Protein AF-A0A9D1LHN9-F1 (afdb_monomer_lite)

Secondary structure (DSSP, 8-state):
------------HHHHHHHHHHHHT-B--HHHHHHHHHHHHHHHHHTSS-GGGHHHHHHHHHHH--EEE------SSS-SEEEETTEEEE-TTHHHH-HHHHHHHHHHHHHHHHHT--STTHHHHHHHHHHHHHHHHHHHHH--S-PPP--EEEEETTEEEEE-S--SSSHHHHHHHHHHHHHTT--HHHHHHHHHHH-HHHHHHHH--SHHHHHHHHHHHHHHHHHHHHHHS----TTHHHHHHHHHHHHHHH--S-SHHHHHHHHT-S-HHHHHHHHHHHHT-

Organism: NCBI:txid2840670

Radius of gyration: 20.17 Å; chains: 1; bounding box: 51×53×55 Å

Foldseek 3Di:
DDDPPPPPPPQPLLVLLVVLLVVQQADEDPVLSVLLSLLLVLCCLLVLDDSVCSNVLSNLLSNFAREEAQPFDDPLFVAQWDDDGNYIYGNNVCVPVPVLVSSLSSQLVSLCSLLVADVPLVLVSVLLSSVSSVLSSCCSPVVDNDQAWDWDWDDQDPDIWTQTRNGPPPSLSNLLVLLLCLLVVNDSSVLSSCSSPVHDPVSVVVQVPDPLSVVLSVLSSVLSVQVRCCPPVVDHDPCSVVSLLVSLVSSLVSDPDPDPSNVVSLVRGTDPVSSVVSVVVNVVD

pLDDT: mean 91.58, std 10.88, range [32.44, 98.38]

Structure (mmCIF, N/CA/C/O backbone):
data_AF-A0A9D1LHN9-F1
#
_entry.id   AF-A0A9D1LHN9-F1
#
loop_
_atom_site.group_PDB
_atom_site.id
_atom_site.type_symbol
_atom_site.label_atom_id
_atom_site.label_alt_id
_atom_site.label_comp_id
_atom_site.label_asym_id
_atom_site.label_entity_id
_atom_site.label_seq_id
_atom_site.pdbx_PDB_ins_code
_atom_site.Cartn_x
_atom_site.Cartn_y
_atom_site.Cartn_z
_atom_site.occupancy
_atom_site.B_iso_or_equiv
_atom_site.auth_seq_id
_atom_site.auth_comp_id
_atom_site.auth_asym_id
_atom_site.auth_atom_id
_atom_site.pdbx_PDB_model_num
ATOM 1 N N . MET A 1 1 ? -9.382 -37.233 -24.496 1.00 38.75 1 MET A N 1
ATOM 2 C CA . MET A 1 1 ? -8.970 -35.818 -24.530 1.00 38.75 1 MET A CA 1
ATOM 3 C C . MET A 1 1 ? -7.827 -35.703 -23.556 1.00 38.75 1 MET A C 1
ATOM 5 O O . MET A 1 1 ? -8.068 -35.795 -22.363 1.00 38.75 1 MET A O 1
ATOM 9 N N . GLU A 1 2 ? -6.605 -35.668 -24.073 1.00 32.44 2 GLU A N 1
ATOM 10 C CA . GLU A 1 2 ? -5.407 -35.473 -23.261 1.00 32.44 2 GLU A CA 1
ATOM 11 C C . GLU A 1 2 ? -5.453 -34.063 -22.670 1.00 32.44 2 GLU A C 1
ATOM 13 O O . GLU A 1 2 ? -5.593 -33.078 -23.400 1.00 32.44 2 GLU A O 1
ATOM 18 N N . GLU A 1 3 ? -5.405 -33.985 -21.342 1.00 38.94 3 GLU A N 1
ATOM 19 C CA . GLU A 1 3 ? -5.142 -32.752 -20.615 1.00 38.94 3 GLU A CA 1
ATOM 20 C C . GLU A 1 3 ? -3.775 -32.239 -21.075 1.00 38.94 3 GLU A C 1
ATOM 22 O O . GLU A 1 3 ? -2.747 -32.873 -20.845 1.00 38.94 3 GLU A O 1
ATOM 27 N N . GLN A 1 4 ? -3.761 -31.109 -21.785 1.00 40.38 4 GLN A N 1
ATOM 28 C CA . GLN A 1 4 ? -2.525 -30.381 -22.030 1.00 40.38 4 GLN A CA 1
ATOM 29 C C . GLN A 1 4 ? -1.973 -29.945 -20.673 1.00 40.38 4 GLN A C 1
ATOM 31 O O . GLN A 1 4 ? -2.461 -28.980 -20.086 1.00 40.38 4 GLN A O 1
ATOM 36 N N . GLU A 1 5 ? -0.948 -30.651 -20.193 1.00 39.03 5 GLU A N 1
ATOM 37 C CA . GLU A 1 5 ? -0.025 -30.146 -19.182 1.00 39.03 5 GLU A CA 1
ATOM 38 C C . GLU A 1 5 ? 0.343 -28.708 -19.564 1.00 39.03 5 GLU A C 1
ATOM 40 O O . GLU A 1 5 ? 0.915 -28.456 -20.634 1.00 39.03 5 GLU A O 1
ATOM 45 N N . SER A 1 6 ? -0.039 -27.741 -18.725 1.00 46.84 6 SER A N 1
ATOM 46 C CA . SER A 1 6 ? 0.328 -26.346 -18.924 1.00 46.84 6 SER A CA 1
ATOM 47 C C . SER A 1 6 ? 1.847 -26.253 -18.823 1.00 46.84 6 SER A C 1
ATOM 49 O O . SER A 1 6 ? 2.403 -26.215 -17.727 1.00 46.84 6 SER A O 1
ATOM 51 N N . ARG A 1 7 ? 2.533 -26.277 -19.968 1.00 43.78 7 ARG A N 1
ATOM 52 C CA . ARG A 1 7 ? 3.979 -26.057 -20.042 1.00 43.78 7 ARG A CA 1
ATOM 53 C C . ARG A 1 7 ? 4.304 -24.780 -19.275 1.00 43.78 7 ARG A C 1
ATOM 55 O O . ARG A 1 7 ? 3.646 -23.769 -19.513 1.00 43.78 7 ARG A O 1
ATOM 62 N N . ASP A 1 8 ? 5.319 -24.817 -18.415 1.00 49.09 8 ASP A N 1
ATOM 63 C CA . ASP A 1 8 ? 5.888 -23.623 -17.787 1.00 49.09 8 ASP A CA 1
ATOM 64 C C . ASP A 1 8 ? 6.275 -22.618 -18.881 1.00 49.09 8 ASP A C 1
ATOM 66 O O . ASP A 1 8 ? 7.315 -22.732 -19.541 1.00 49.09 8 ASP A O 1
ATOM 70 N N . ILE A 1 9 ? 5.401 -21.641 -19.131 1.00 58.88 9 ILE A N 1
ATOM 71 C CA . ILE A 1 9 ? 5.649 -20.596 -20.115 1.00 58.88 9 ILE A CA 1
ATOM 72 C C . ILE A 1 9 ? 6.740 -19.705 -19.528 1.00 58.88 9 ILE A C 1
ATOM 74 O O . ILE A 1 9 ? 6.499 -18.917 -18.615 1.00 58.88 9 ILE A O 1
ATOM 78 N N . LYS A 1 10 ? 7.958 -19.803 -20.068 1.00 75.75 10 LYS A N 1
ATOM 79 C CA . LYS A 1 10 ? 9.020 -18.835 -19.781 1.00 75.75 10 LYS A CA 1
ATOM 80 C C . LYS A 1 10 ? 8.650 -17.498 -20.417 1.00 75.75 10 LYS A C 1
ATOM 82 O O . LYS A 1 10 ? 8.895 -17.273 -21.600 1.00 75.75 10 LYS A O 1
ATOM 87 N N . ILE A 1 11 ? 8.043 -16.614 -19.632 1.00 81.06 11 ILE A N 1
ATOM 88 C CA . ILE A 1 11 ? 7.702 -15.257 -20.065 1.00 81.06 11 ILE A CA 1
ATOM 89 C C . ILE A 1 11 ? 9.008 -14.450 -20.192 1.00 81.06 11 ILE A C 1
ATOM 91 O O . ILE A 1 11 ? 9.764 -14.367 -19.219 1.00 81.06 11 ILE A O 1
ATOM 95 N N . PRO A 1 12 ? 9.308 -13.833 -21.350 1.00 89.69 12 PRO A N 1
ATOM 96 C CA . PRO A 1 12 ? 10.553 -13.097 -21.566 1.00 89.69 12 PRO A CA 1
ATOM 97 C C . PRO A 1 12 ? 10.478 -11.681 -20.964 1.00 89.69 12 PRO A C 1
ATOM 99 O O . PRO A 1 12 ? 10.574 -10.682 -21.671 1.00 89.69 12 PRO A O 1
ATOM 102 N N . ILE A 1 13 ? 10.306 -11.584 -19.640 1.00 92.25 13 ILE A N 1
ATOM 103 C CA . ILE A 1 13 ? 10.058 -10.314 -18.926 1.00 92.25 13 ILE A CA 1
ATOM 104 C C . ILE A 1 13 ? 11.169 -9.294 -19.196 1.00 92.25 13 ILE A C 1
ATOM 106 O O . ILE A 1 13 ? 10.872 -8.132 -19.448 1.00 92.25 13 ILE A O 1
ATOM 110 N N . LYS A 1 14 ? 12.436 -9.733 -19.235 1.00 94.38 14 LYS A N 1
ATOM 111 C CA . LYS A 1 14 ? 13.582 -8.878 -19.591 1.00 94.38 14 LYS A CA 1
ATOM 112 C C . LYS A 1 14 ? 13.362 -8.165 -20.934 1.00 94.38 14 LYS A C 1
ATOM 114 O O . LYS A 1 14 ? 13.422 -6.943 -20.983 1.00 94.38 14 LYS A O 1
ATOM 119 N N . ALA A 1 15 ? 13.030 -8.920 -21.981 1.00 95.25 15 ALA A N 1
ATOM 120 C CA . ALA A 1 15 ? 12.811 -8.370 -23.317 1.00 95.25 15 ALA A CA 1
ATOM 121 C C . ALA A 1 15 ? 11.586 -7.441 -23.369 1.00 95.25 15 ALA A C 1
ATOM 123 O O . ALA A 1 15 ? 11.595 -6.449 -24.089 1.00 95.25 15 ALA A O 1
ATOM 124 N N . ILE A 1 16 ? 10.541 -7.733 -22.586 1.00 96.38 16 ILE A N 1
ATOM 125 C CA . ILE A 1 16 ? 9.354 -6.871 -22.492 1.00 96.38 16 ILE A CA 1
ATOM 126 C C . ILE A 1 16 ? 9.712 -5.520 -21.860 1.00 96.38 16 ILE A C 1
ATOM 128 O O . ILE A 1 16 ? 9.299 -4.484 -22.380 1.00 96.38 16 ILE A O 1
ATOM 132 N N . VAL A 1 17 ? 10.500 -5.519 -20.779 1.00 95.88 17 VAL A N 1
ATOM 133 C CA . VAL A 1 17 ? 10.968 -4.283 -20.131 1.00 95.88 17 VAL A CA 1
ATOM 134 C C . VAL A 1 17 ? 11.886 -3.490 -21.066 1.00 95.88 17 VAL A C 1
ATOM 136 O O . VAL A 1 17 ? 11.650 -2.302 -21.269 1.00 95.88 17 VAL A O 1
ATOM 139 N N . GLU A 1 18 ? 12.857 -4.139 -21.715 1.00 96.25 18 GLU A N 1
ATOM 140 C CA . GLU A 1 18 ? 13.757 -3.499 -22.693 1.00 96.25 18 GLU A CA 1
ATOM 141 C C . GLU A 1 18 ? 12.995 -2.877 -23.869 1.00 96.25 18 GLU A C 1
ATOM 143 O O . GLU A 1 18 ? 13.264 -1.739 -24.267 1.00 96.25 18 GLU A O 1
ATOM 148 N N . HIS A 1 19 ? 12.016 -3.604 -24.414 1.00 96.62 19 HIS A N 1
ATOM 149 C CA . HIS A 1 19 ? 11.188 -3.116 -25.508 1.00 96.62 19 HIS A CA 1
ATOM 150 C C . HIS A 1 19 ? 10.342 -1.915 -25.078 1.00 96.62 19 HIS A C 1
ATOM 152 O O . HIS A 1 19 ? 10.328 -0.902 -25.774 1.00 96.62 19 HIS A O 1
ATOM 158 N N . ALA A 1 20 ? 9.676 -1.988 -23.922 1.00 96.75 20 ALA A N 1
ATOM 159 C CA . ALA A 1 20 ? 8.874 -0.883 -23.410 1.00 96.75 20 ALA A CA 1
ATOM 160 C C . ALA A 1 20 ? 9.728 0.362 -23.140 1.00 96.75 20 ALA A C 1
ATOM 162 O O . ALA A 1 20 ? 9.323 1.463 -23.507 1.00 96.75 20 ALA A O 1
ATOM 163 N N . MET A 1 21 ? 10.922 0.206 -22.563 1.00 96.69 21 MET A N 1
ATOM 164 C CA . MET A 1 21 ? 11.843 1.322 -22.350 1.00 96.69 21 MET A CA 1
ATOM 165 C C . MET A 1 21 ? 12.261 1.967 -23.667 1.00 96.69 21 MET A C 1
ATOM 167 O O . MET A 1 21 ? 12.146 3.182 -23.819 1.00 96.69 21 MET A O 1
ATOM 171 N N . THR A 1 22 ? 12.675 1.155 -24.640 1.00 95.94 22 THR A N 1
ATOM 172 C CA . THR A 1 22 ? 13.128 1.637 -25.949 1.00 95.94 22 THR A CA 1
ATOM 173 C C . THR A 1 22 ? 12.006 2.367 -26.689 1.00 95.94 22 THR A C 1
ATOM 175 O O . THR A 1 22 ? 12.196 3.502 -27.123 1.00 95.94 22 THR A O 1
ATOM 178 N N . SER A 1 23 ? 10.816 1.764 -26.774 1.00 96.94 23 SER A N 1
ATOM 179 C CA . SER A 1 23 ? 9.652 2.341 -27.461 1.00 96.94 23 SER A CA 1
ATOM 180 C C . SER A 1 23 ? 9.152 3.631 -26.809 1.00 96.94 23 SER A C 1
ATOM 182 O O . SER A 1 23 ? 8.622 4.499 -27.496 1.00 96.94 23 SER A O 1
ATOM 184 N N . ASN A 1 24 ? 9.340 3.783 -25.496 1.00 96.38 24 ASN A N 1
ATOM 185 C CA . ASN A 1 24 ? 8.916 4.971 -24.759 1.00 96.38 24 ASN A CA 1
ATOM 186 C C . ASN A 1 24 ? 10.048 5.984 -24.515 1.00 96.38 24 ASN A C 1
ATOM 188 O O . ASN A 1 24 ? 9.804 7.007 -23.874 1.00 96.38 24 ASN A O 1
ATOM 192 N N . GLY A 1 25 ? 11.271 5.735 -24.994 1.00 95.38 25 GLY A N 1
ATOM 193 C CA . GLY A 1 25 ? 12.422 6.617 -24.772 1.00 95.38 25 GLY A CA 1
ATOM 194 C C . GLY A 1 25 ? 12.895 6.694 -23.314 1.00 95.38 25 GLY A C 1
ATOM 195 O O . GLY A 1 25 ? 13.486 7.700 -22.922 1.00 95.38 25 GLY A O 1
ATOM 196 N N . ALA A 1 26 ? 12.621 5.669 -22.505 1.00 96.44 26 ALA A N 1
ATOM 197 C CA . ALA A 1 26 ? 13.089 5.576 -21.127 1.00 96.44 26 ALA A CA 1
ATOM 198 C C . ALA A 1 26 ? 14.505 4.982 -21.055 1.00 96.44 26 ALA A C 1
ATOM 200 O O . ALA A 1 26 ? 14.856 4.082 -21.820 1.00 96.44 26 ALA A O 1
ATOM 201 N N . LYS A 1 27 ? 15.323 5.487 -20.128 1.00 94.44 27 LYS A N 1
ATOM 202 C CA . LYS A 1 27 ? 16.711 5.059 -19.914 1.00 94.44 27 LYS A CA 1
ATOM 203 C C . LYS A 1 27 ? 16.933 4.825 -18.426 1.00 94.44 27 LYS A C 1
ATOM 205 O O . LYS A 1 27 ? 16.988 5.779 -17.652 1.00 94.44 27 LYS A O 1
ATOM 210 N N . TYR A 1 28 ? 17.023 3.558 -18.046 1.00 95.56 28 TYR A N 1
ATOM 211 C CA . TYR A 1 28 ? 17.264 3.129 -16.672 1.00 95.56 28 TYR A CA 1
ATOM 212 C C . TYR A 1 28 ? 18.602 2.402 -16.612 1.00 95.56 28 TYR A C 1
ATOM 214 O O . TYR A 1 28 ? 18.939 1.667 -17.542 1.00 95.56 28 TYR A O 1
ATOM 222 N N . GLU A 1 29 ? 19.330 2.605 -15.521 1.00 95.19 29 GLU A N 1
ATOM 223 C CA . GLU A 1 29 ? 20.544 1.850 -15.223 1.00 95.19 29 GLU A CA 1
ATOM 224 C C . GLU A 1 29 ? 20.212 0.382 -14.907 1.00 95.19 29 GLU A C 1
ATOM 226 O O . GLU A 1 29 ? 19.062 0.032 -14.619 1.00 95.19 29 GLU A O 1
ATOM 231 N N . GLU A 1 30 ? 21.220 -0.491 -14.979 1.00 94.62 30 GLU A N 1
ATOM 232 C CA . GLU A 1 30 ? 21.044 -1.946 -14.876 1.00 94.62 30 GLU A CA 1
ATOM 233 C C . GLU A 1 30 ? 20.373 -2.386 -13.562 1.00 94.62 30 GLU A C 1
ATOM 235 O O . GLU A 1 30 ? 19.511 -3.270 -13.572 1.00 94.62 30 GLU A O 1
ATOM 240 N N . ASP A 1 31 ? 20.712 -1.751 -12.441 1.00 94.25 31 ASP A N 1
ATOM 241 C CA . ASP A 1 31 ? 20.111 -2.049 -11.139 1.00 94.25 31 ASP A CA 1
ATOM 242 C C . ASP A 1 31 ? 18.605 -1.766 -11.133 1.00 94.25 31 ASP A C 1
ATOM 244 O O . ASP A 1 31 ? 17.797 -2.644 -10.828 1.00 94.25 31 ASP A O 1
ATOM 248 N N . GLU A 1 32 ? 18.210 -0.546 -11.507 1.00 95.56 32 GLU A N 1
ATOM 249 C CA . GLU A 1 32 ? 16.808 -0.121 -11.548 1.00 95.56 32 GLU A CA 1
ATOM 250 C C . GLU A 1 32 ? 16.008 -0.923 -12.580 1.00 95.56 32 GLU A C 1
ATOM 252 O O . GLU A 1 32 ? 14.852 -1.280 -12.340 1.00 95.56 32 GLU A O 1
ATOM 257 N N . PHE A 1 33 ? 16.633 -1.261 -13.710 1.00 97.25 33 PHE A N 1
ATOM 258 C CA . PHE A 1 33 ? 16.070 -2.175 -14.696 1.00 97.25 33 PHE A CA 1
ATOM 259 C C . PHE A 1 33 ? 15.760 -3.546 -14.077 1.00 97.25 33 PHE A C 1
ATOM 261 O O . PHE A 1 33 ? 14.665 -4.091 -14.251 1.00 97.25 33 PHE A O 1
ATOM 268 N N . ASN A 1 34 ? 16.713 -4.112 -13.334 1.00 96.88 34 ASN A N 1
ATOM 269 C CA . ASN A 1 34 ? 16.550 -5.414 -12.698 1.00 96.88 34 ASN A CA 1
ATOM 270 C C . ASN A 1 34 ? 15.504 -5.380 -11.577 1.00 96.88 34 ASN A C 1
ATOM 272 O O . ASN A 1 34 ? 14.732 -6.335 -11.455 1.00 96.88 34 ASN A O 1
ATOM 276 N N . LEU A 1 35 ? 15.405 -4.286 -10.816 1.00 97.50 35 LEU A N 1
ATOM 277 C CA . LEU A 1 35 ? 14.324 -4.086 -9.847 1.00 97.50 35 LEU A CA 1
ATOM 278 C C . LEU A 1 35 ? 12.960 -4.019 -10.531 1.00 97.50 35 LEU A C 1
ATOM 280 O O . LEU A 1 35 ? 12.026 -4.695 -10.107 1.00 97.50 35 LEU A O 1
ATOM 284 N N . LEU A 1 36 ? 12.838 -3.287 -11.637 1.00 97.75 36 LEU A N 1
ATOM 285 C CA . LEU A 1 36 ? 11.590 -3.240 -12.396 1.00 97.75 36 LEU A CA 1
ATOM 286 C C . LEU A 1 36 ? 11.200 -4.630 -12.930 1.00 97.75 36 LEU A C 1
ATOM 288 O O . LEU A 1 36 ? 10.031 -5.014 -12.906 1.00 97.75 36 LEU A O 1
ATOM 292 N N . ARG A 1 37 ? 12.179 -5.437 -13.352 1.00 97.06 37 ARG A N 1
ATOM 293 C CA . ARG A 1 37 ? 11.947 -6.832 -13.747 1.00 97.06 37 ARG A CA 1
ATOM 294 C C . ARG A 1 37 ? 11.442 -7.686 -12.576 1.00 97.06 37 ARG A C 1
ATOM 296 O O . ARG A 1 37 ? 10.470 -8.421 -12.753 1.00 97.06 37 ARG A O 1
ATOM 303 N N . LYS A 1 38 ? 12.083 -7.601 -11.405 1.00 97.75 38 LYS A N 1
ATOM 304 C CA . LYS A 1 38 ? 11.668 -8.305 -10.176 1.00 97.75 38 LYS A CA 1
ATOM 305 C C . LYS A 1 38 ? 10.252 -7.913 -9.750 1.00 97.75 38 LYS A C 1
ATOM 307 O O . LYS A 1 38 ? 9.428 -8.791 -9.501 1.00 97.75 38 LYS A O 1
ATOM 312 N N . TYR A 1 39 ? 9.936 -6.618 -9.788 1.00 98.38 39 TYR A N 1
ATOM 313 C CA . TYR A 1 39 ? 8.607 -6.077 -9.500 1.00 98.38 39 TYR A CA 1
ATOM 314 C C . TYR A 1 39 ? 7.510 -6.798 -10.293 1.00 98.38 39 TYR A C 1
ATOM 316 O O . TYR A 1 39 ? 6.544 -7.306 -9.719 1.00 98.38 39 TYR A O 1
ATOM 324 N N . PHE A 1 40 ? 7.670 -6.906 -11.615 1.00 97.50 40 PHE A N 1
ATOM 325 C CA . PHE A 1 40 ? 6.662 -7.542 -12.462 1.00 97.50 40 PHE A CA 1
ATOM 326 C C . PHE A 1 40 ? 6.615 -9.071 -12.320 1.00 97.50 40 PHE A C 1
ATOM 328 O O . PHE A 1 40 ? 5.531 -9.648 -12.416 1.00 97.50 40 PHE A O 1
ATOM 335 N N . ILE A 1 41 ? 7.745 -9.732 -12.033 1.00 96.00 41 ILE A N 1
ATOM 336 C CA . ILE A 1 41 ? 7.762 -11.162 -11.665 1.00 96.00 41 ILE A CA 1
ATOM 337 C C . ILE A 1 41 ? 6.912 -11.388 -10.411 1.00 96.00 41 ILE A C 1
ATOM 339 O O . ILE A 1 41 ? 6.022 -12.239 -10.396 1.00 96.00 41 ILE A O 1
ATOM 343 N N . ALA A 1 42 ? 7.155 -10.600 -9.367 1.00 97.06 42 ALA A N 1
ATOM 344 C CA . ALA A 1 42 ? 6.423 -10.702 -8.115 1.00 97.06 42 ALA A CA 1
ATOM 345 C C . ALA A 1 42 ? 4.928 -10.397 -8.300 1.00 97.06 42 ALA A C 1
ATOM 347 O O . ALA A 1 42 ? 4.092 -11.111 -7.745 1.00 97.06 42 ALA A O 1
ATOM 348 N N . CYS A 1 43 ? 4.565 -9.419 -9.137 1.00 96.88 43 CYS A N 1
ATOM 349 C CA . CYS A 1 43 ? 3.165 -9.138 -9.465 1.00 96.88 43 CYS A CA 1
ATOM 350 C C . CYS A 1 43 ? 2.440 -10.333 -10.111 1.00 96.88 43 CYS A C 1
ATOM 352 O O . CYS A 1 43 ? 1.288 -10.608 -9.759 1.00 96.88 43 CYS A O 1
ATOM 354 N N . LEU A 1 44 ? 3.106 -11.059 -11.018 1.00 95.19 44 LEU A N 1
ATOM 355 C CA . LEU A 1 44 ? 2.574 -12.290 -11.615 1.00 95.19 44 LEU A CA 1
ATOM 356 C C . LEU A 1 44 ? 2.392 -13.382 -10.550 1.00 95.19 44 LEU A C 1
ATOM 358 O O . LEU A 1 44 ? 1.320 -13.975 -10.443 1.00 95.19 44 LEU A O 1
ATOM 362 N N . ASN A 1 45 ? 3.397 -13.595 -9.695 1.00 94.44 45 ASN A N 1
ATOM 363 C CA . ASN A 1 45 ? 3.354 -14.617 -8.640 1.00 94.44 45 ASN A CA 1
ATOM 364 C C . ASN A 1 45 ? 2.289 -14.333 -7.560 1.00 94.44 45 ASN A C 1
ATOM 366 O O . ASN A 1 45 ? 1.699 -15.258 -6.981 1.00 94.44 45 ASN A O 1
ATOM 370 N N . LEU A 1 46 ? 2.014 -13.052 -7.298 1.00 95.00 46 LEU A N 1
ATOM 371 C CA . LEU A 1 46 ? 0.941 -12.589 -6.413 1.00 95.00 46 LEU A CA 1
ATOM 372 C C . LEU A 1 46 ? -0.455 -12.726 -7.041 1.00 95.00 46 LEU A C 1
ATOM 374 O O . LEU A 1 46 ? -1.446 -12.690 -6.314 1.00 95.00 46 LEU A O 1
ATOM 378 N N . GLY A 1 47 ? -0.550 -12.898 -8.362 1.00 93.62 47 GLY A N 1
ATOM 379 C CA . GLY A 1 47 ? -1.821 -12.909 -9.089 1.00 93.62 47 GLY A CA 1
ATOM 380 C C . GLY A 1 47 ? -2.456 -11.522 -9.240 1.00 93.62 47 GLY A C 1
ATOM 381 O O . GLY A 1 47 ? -3.657 -11.423 -9.508 1.00 93.62 47 GLY A O 1
ATOM 382 N N . PHE A 1 48 ? -1.671 -10.452 -9.069 1.00 94.94 48 PHE A N 1
ATOM 383 C CA . PHE A 1 48 ? -2.113 -9.082 -9.345 1.00 94.94 48 PHE A CA 1
ATOM 384 C C . PHE A 1 48 ? -2.295 -8.827 -10.841 1.00 94.94 48 PHE A C 1
ATOM 386 O O . PHE A 1 48 ? -3.094 -7.978 -11.221 1.00 94.94 48 PHE A O 1
ATOM 393 N N . MET A 1 49 ? -1.605 -9.588 -11.686 1.00 92.75 49 MET A N 1
ATOM 394 C CA . MET A 1 49 ? -1.733 -9.532 -13.138 1.00 92.75 49 MET A CA 1
ATOM 395 C C . MET A 1 49 ? -1.538 -10.919 -13.752 1.00 92.75 49 MET A C 1
ATOM 397 O O . MET A 1 49 ? -0.917 -11.789 -13.140 1.00 92.75 49 MET A O 1
ATOM 401 N N . GLU A 1 50 ? -2.071 -11.128 -14.953 1.00 92.50 50 GLU A N 1
ATOM 402 C CA . GLU A 1 50 ? -1.820 -12.321 -15.761 1.00 92.50 50 GLU A CA 1
ATOM 403 C C . GLU A 1 50 ? -0.691 -12.061 -16.776 1.00 92.50 50 GLU A C 1
ATOM 405 O O . GLU A 1 50 ? -0.392 -10.907 -17.094 1.00 92.50 50 GLU A O 1
ATOM 410 N N . PRO A 1 51 ? -0.074 -13.107 -17.359 1.00 93.50 51 PRO A N 1
ATOM 411 C CA . PRO A 1 51 ? 0.998 -12.944 -18.347 1.00 93.50 51 PRO A CA 1
ATOM 412 C C . PRO A 1 51 ? 0.649 -12.017 -19.520 1.00 93.50 51 PRO A C 1
ATOM 414 O O . PRO A 1 51 ? 1.502 -11.268 -19.995 1.00 93.50 51 PRO A O 1
ATOM 417 N N . LYS A 1 52 ? -0.613 -12.036 -19.968 1.00 92.38 52 LYS A N 1
ATOM 418 C CA . LYS A 1 52 ? -1.115 -11.189 -21.064 1.00 92.38 52 LYS A CA 1
ATOM 419 C C . LYS A 1 52 ? -1.133 -9.695 -20.713 1.00 92.38 52 LYS A C 1
ATOM 421 O O . LYS A 1 52 ? -1.063 -8.856 -21.606 1.00 92.38 52 LYS A O 1
ATOM 426 N N . ASP A 1 53 ? -1.195 -9.372 -19.423 1.00 93.50 53 ASP A N 1
ATOM 427 C CA . ASP A 1 53 ? -1.294 -8.004 -18.916 1.00 93.50 53 ASP A CA 1
ATOM 428 C C . ASP A 1 53 ? 0.087 -7.365 -18.717 1.00 93.50 53 ASP A C 1
ATOM 430 O O . ASP A 1 53 ? 0.201 -6.160 -18.507 1.00 93.50 53 ASP A O 1
ATOM 434 N N . LEU A 1 54 ? 1.163 -8.149 -18.797 1.00 93.94 54 LEU A N 1
ATOM 435 C CA . LEU A 1 54 ? 2.505 -7.676 -18.482 1.00 93.94 54 LEU A CA 1
ATOM 436 C C . LEU A 1 54 ? 2.951 -6.527 -19.398 1.00 93.94 54 LEU A C 1
ATOM 438 O O . LEU A 1 54 ? 3.404 -5.491 -18.917 1.00 93.94 54 LEU A O 1
ATOM 442 N N . VAL A 1 55 ? 2.797 -6.687 -20.715 1.00 95.25 55 VAL A N 1
ATOM 443 C CA . VAL A 1 55 ? 3.190 -5.666 -21.701 1.00 95.25 55 VAL A CA 1
ATOM 444 C C . VAL A 1 55 ? 2.496 -4.322 -21.439 1.00 95.25 55 VAL A C 1
ATOM 446 O O . VAL A 1 55 ? 3.208 -3.319 -21.339 1.00 95.25 55 VAL A O 1
ATOM 449 N N . PRO A 1 56 ? 1.156 -4.238 -21.300 1.00 94.94 56 PRO A N 1
ATOM 450 C CA . PRO A 1 56 ? 0.517 -2.958 -21.014 1.00 94.94 56 PRO A CA 1
ATOM 451 C C . PRO A 1 56 ? 0.933 -2.373 -19.657 1.00 94.94 56 PRO A C 1
ATOM 453 O O . PRO A 1 56 ? 1.114 -1.161 -19.571 1.00 94.94 56 PRO A O 1
ATOM 456 N N . MET A 1 57 ? 1.153 -3.186 -18.616 1.00 94.81 57 MET A N 1
ATOM 457 C CA . MET A 1 57 ? 1.553 -2.672 -17.294 1.00 94.81 57 MET A CA 1
ATOM 458 C C . MET A 1 57 ? 2.979 -2.120 -17.269 1.00 94.81 57 MET A C 1
ATOM 460 O O . MET A 1 57 ? 3.221 -1.062 -16.691 1.00 94.81 57 MET A O 1
ATOM 464 N N . VAL A 1 58 ? 3.914 -2.785 -17.947 1.00 96.31 58 VAL A N 1
ATOM 465 C CA . VAL A 1 58 ? 5.285 -2.284 -18.110 1.00 96.31 58 VAL A CA 1
ATOM 466 C C . VAL A 1 58 ? 5.278 -0.975 -18.903 1.00 96.31 58 VAL A C 1
ATOM 468 O O . VAL A 1 58 ? 5.953 -0.017 -18.522 1.00 96.31 58 VAL A O 1
ATOM 471 N N . ASN A 1 59 ? 4.469 -0.896 -19.968 1.00 96.31 59 ASN A N 1
ATOM 472 C CA . ASN A 1 59 ? 4.327 0.333 -20.748 1.00 96.31 59 ASN A CA 1
ATOM 473 C C . ASN A 1 59 ? 3.745 1.484 -19.920 1.00 96.31 59 ASN A C 1
ATOM 475 O O . ASN A 1 59 ? 4.272 2.584 -20.024 1.00 96.31 59 ASN A O 1
ATOM 479 N N . LYS A 1 60 ? 2.753 1.249 -19.045 1.00 95.38 60 LYS A N 1
ATOM 480 C CA . LYS A 1 60 ? 2.223 2.299 -18.149 1.00 95.38 60 LYS A CA 1
ATOM 481 C C . LYS A 1 60 ? 3.328 2.987 -17.342 1.00 95.38 60 LYS A C 1
ATOM 483 O O . LYS A 1 60 ? 3.279 4.199 -17.160 1.00 95.38 60 LYS A O 1
ATOM 488 N N . PHE A 1 61 ? 4.316 2.229 -16.863 1.00 96.94 61 PHE A N 1
ATOM 489 C CA . PHE A 1 61 ? 5.447 2.798 -16.130 1.00 96.94 61 PHE A CA 1
ATOM 490 C C . PHE A 1 61 ? 6.421 3.538 -17.058 1.00 96.94 61 PHE A C 1
ATOM 492 O O . PHE A 1 61 ? 6.711 4.714 -16.833 1.00 96.94 61 PHE A O 1
ATOM 499 N N . ALA A 1 62 ? 6.883 2.879 -18.127 1.00 97.25 62 ALA A N 1
ATOM 500 C CA . ALA A 1 62 ? 7.876 3.434 -19.053 1.00 97.25 62 ALA A CA 1
ATOM 501 C C . ALA A 1 62 ? 7.367 4.651 -19.851 1.00 97.25 62 ALA A C 1
ATOM 503 O O . ALA A 1 62 ? 8.144 5.513 -20.275 1.00 97.25 62 ALA A O 1
ATOM 504 N N . GLU A 1 63 ? 6.054 4.755 -20.056 1.00 96.94 63 GLU A N 1
ATOM 505 C CA . GLU A 1 63 ? 5.403 5.913 -20.665 1.00 96.94 63 GLU A CA 1
ATOM 506 C C . GLU A 1 63 ? 5.549 7.165 -19.786 1.00 96.94 63 GLU A C 1
ATOM 508 O O . GLU A 1 63 ? 5.806 8.249 -20.311 1.00 96.94 63 GLU A O 1
ATOM 513 N N . VAL A 1 64 ? 5.463 7.016 -18.462 1.00 97.12 64 VAL A N 1
ATOM 514 C CA . VAL A 1 64 ? 5.494 8.132 -17.506 1.00 97.12 64 VAL A CA 1
ATOM 515 C C . VAL A 1 64 ? 6.923 8.464 -17.077 1.00 97.12 64 VAL A C 1
ATOM 517 O O . VAL A 1 64 ? 7.345 9.620 -17.166 1.00 97.12 64 VAL A O 1
ATOM 520 N N . ILE A 1 65 ? 7.685 7.460 -1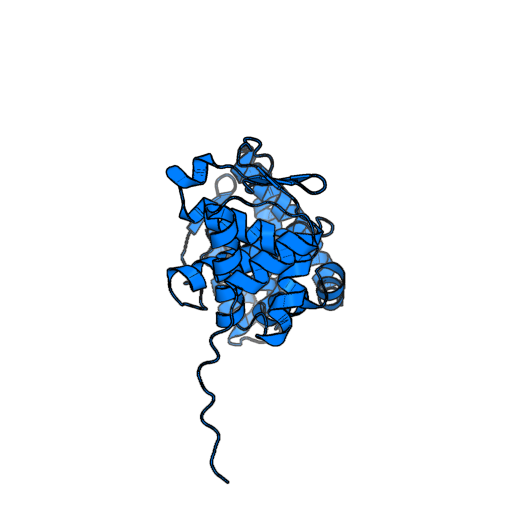6.638 1.00 98.12 65 ILE A N 1
ATOM 521 C CA . ILE A 1 65 ? 9.026 7.639 -16.075 1.00 98.12 65 ILE A CA 1
ATOM 522 C C . ILE A 1 65 ? 10.070 7.397 -17.159 1.00 98.12 65 ILE A C 1
ATOM 524 O O . ILE A 1 65 ? 10.245 6.281 -17.634 1.00 98.12 65 ILE A O 1
ATOM 528 N N . LYS A 1 66 ? 10.802 8.440 -17.545 1.00 97.50 66 LYS A N 1
ATOM 529 C CA . LYS A 1 66 ? 11.875 8.358 -18.547 1.00 97.50 66 LYS A CA 1
ATOM 530 C C . LYS A 1 66 ? 13.249 8.189 -17.919 1.00 97.50 66 LYS A C 1
ATOM 532 O O . LYS A 1 66 ? 14.103 7.544 -18.519 1.00 97.50 66 LYS A O 1
ATOM 537 N N . PHE A 1 67 ? 13.443 8.733 -16.720 1.00 96.94 67 PHE A N 1
ATOM 538 C CA . PHE A 1 67 ? 14.722 8.712 -16.017 1.00 96.94 67 PHE A CA 1
ATOM 539 C C . PHE A 1 67 ? 14.533 8.373 -14.544 1.00 96.94 67 PHE A C 1
ATOM 541 O O . PHE A 1 67 ? 13.528 8.751 -13.937 1.00 96.94 67 PHE A O 1
ATOM 548 N N . ILE A 1 68 ? 15.532 7.708 -13.973 1.00 97.06 68 ILE A N 1
ATOM 549 C CA . ILE A 1 68 ? 15.603 7.412 -12.545 1.00 97.06 68 ILE A CA 1
ATOM 550 C C . ILE A 1 68 ? 16.908 8.006 -12.024 1.00 97.06 68 ILE A C 1
ATOM 552 O O . ILE A 1 68 ? 17.975 7.760 -12.580 1.00 97.06 68 ILE A O 1
ATOM 556 N N . VAL A 1 69 ? 16.811 8.849 -10.999 1.00 94.94 69 VAL A N 1
ATOM 557 C CA . VAL A 1 69 ? 17.928 9.622 -10.453 1.00 94.94 69 VAL A CA 1
ATOM 558 C C . VAL A 1 69 ? 18.096 9.284 -8.982 1.00 94.94 69 VAL A C 1
ATOM 560 O O . VAL A 1 69 ? 17.182 9.467 -8.186 1.00 94.94 69 VAL A O 1
ATOM 563 N N . LEU A 1 70 ? 19.299 8.850 -8.613 1.00 93.00 70 LEU A N 1
ATOM 564 C CA . LEU A 1 70 ? 19.615 8.363 -7.266 1.00 93.00 70 LEU A CA 1
ATOM 565 C C . LEU A 1 70 ? 19.987 9.472 -6.259 1.00 93.00 70 LEU A C 1
ATOM 567 O O . LEU A 1 70 ? 20.362 9.197 -5.120 1.00 93.00 70 LEU A O 1
ATOM 571 N N . ASN A 1 71 ? 19.911 10.738 -6.676 1.00 85.81 71 ASN A N 1
ATOM 572 C CA . ASN A 1 71 ? 20.259 11.899 -5.859 1.00 85.81 71 ASN A CA 1
ATOM 573 C C . ASN A 1 71 ? 18.999 12.570 -5.295 1.00 85.81 71 ASN A C 1
ATOM 575 O O . ASN A 1 71 ? 18.585 13.638 -5.752 1.00 85.81 71 ASN A O 1
ATOM 579 N N . TYR A 1 72 ? 18.376 11.919 -4.315 1.00 85.19 72 TYR A N 1
ATOM 580 C CA . TYR A 1 72 ? 17.230 12.452 -3.587 1.00 85.19 72 TYR A CA 1
ATOM 581 C C . TYR A 1 72 ? 17.503 12.450 -2.086 1.00 85.19 72 TYR A C 1
ATOM 583 O O . TYR A 1 72 ? 17.768 11.403 -1.503 1.00 85.19 72 TYR A O 1
ATOM 591 N N . ASN A 1 73 ? 17.413 13.627 -1.465 1.00 72.94 73 ASN A N 1
ATOM 592 C CA . ASN A 1 73 ? 17.724 13.823 -0.044 1.00 72.94 73 ASN A CA 1
ATOM 593 C C . ASN A 1 73 ? 16.572 14.466 0.749 1.00 72.94 73 ASN A C 1
ATOM 595 O O . ASN A 1 73 ? 16.762 14.796 1.915 1.00 72.94 73 ASN A O 1
ATOM 599 N N . ASN A 1 74 ? 15.409 14.710 0.134 1.00 65.31 74 ASN A N 1
ATOM 600 C CA . ASN A 1 74 ? 14.327 15.459 0.779 1.00 65.31 74 ASN A CA 1
ATOM 601 C C . ASN A 1 74 ? 13.307 14.504 1.417 1.00 65.31 74 ASN A C 1
ATOM 603 O O . ASN A 1 74 ? 12.889 13.554 0.775 1.00 65.31 74 ASN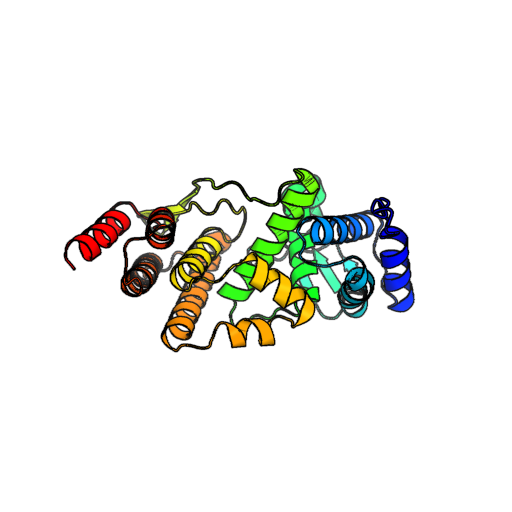 A O 1
ATOM 607 N N . ILE A 1 75 ? 12.915 14.732 2.672 1.00 61.34 75 ILE A N 1
ATOM 608 C CA . ILE A 1 75 ? 12.197 13.734 3.494 1.00 61.34 75 ILE A CA 1
ATOM 609 C C . ILE A 1 75 ? 10.987 14.400 4.161 1.00 61.34 75 ILE A C 1
ATOM 611 O O . ILE A 1 75 ? 10.874 14.456 5.378 1.00 61.34 75 ILE A O 1
ATOM 615 N N . ASN A 1 76 ? 10.087 14.991 3.371 1.00 59.12 76 ASN A N 1
ATOM 616 C CA . ASN A 1 76 ? 8.857 15.592 3.922 1.00 59.12 76 ASN A CA 1
ATOM 617 C C . ASN A 1 76 ? 7.712 14.570 4.073 1.00 59.12 76 ASN A C 1
ATOM 619 O O . ASN A 1 76 ? 6.667 14.881 4.642 1.00 59.12 76 ASN A O 1
ATOM 623 N N . LYS A 1 77 ? 7.908 13.350 3.565 1.00 67.81 77 LYS A N 1
ATOM 624 C CA . LYS A 1 77 ? 7.080 12.157 3.788 1.00 67.81 77 LYS A CA 1
ATOM 625 C C . LYS A 1 77 ? 7.995 11.049 4.334 1.00 67.81 77 LYS A C 1
ATOM 627 O O . LYS A 1 77 ? 9.211 11.206 4.332 1.00 67.81 77 LYS A O 1
ATOM 632 N N . MET A 1 78 ? 7.423 9.920 4.759 1.00 79.00 78 MET A N 1
ATOM 633 C CA . MET A 1 78 ? 8.222 8.708 5.021 1.00 79.00 78 MET A CA 1
ATOM 634 C C . MET A 1 78 ? 8.711 8.037 3.725 1.00 79.00 78 MET A C 1
ATOM 636 O O . MET A 1 78 ? 9.380 7.009 3.785 1.00 79.00 78 MET A O 1
ATOM 640 N N . ASP A 1 79 ? 8.365 8.614 2.574 1.00 83.31 79 ASP A N 1
ATOM 641 C CA . ASP A 1 79 ? 8.798 8.175 1.257 1.00 83.31 79 ASP A CA 1
ATOM 642 C C . ASP A 1 79 ? 10.161 8.756 0.923 1.00 83.31 79 ASP A C 1
ATOM 644 O O . ASP A 1 79 ? 10.395 9.959 1.041 1.00 83.31 79 ASP A O 1
ATOM 648 N N . TYR A 1 80 ? 11.048 7.888 0.453 1.00 89.06 80 TYR A N 1
ATOM 649 C CA . TYR A 1 80 ? 12.418 8.240 0.093 1.00 89.06 80 TYR A CA 1
ATOM 650 C C . TYR A 1 80 ? 12.573 8.408 -1.419 1.00 89.06 80 TYR A C 1
ATOM 652 O O . TYR A 1 80 ? 13.635 8.145 -1.987 1.00 89.06 80 TYR A O 1
ATOM 660 N N . TYR A 1 81 ? 11.502 8.860 -2.069 1.00 92.44 81 TYR A N 1
ATOM 661 C CA . TYR A 1 81 ? 11.474 9.205 -3.479 1.00 92.44 81 TYR A CA 1
ATOM 662 C C . TYR A 1 81 ? 10.490 10.347 -3.761 1.00 92.44 81 TYR A C 1
ATOM 664 O O . TYR A 1 81 ? 9.611 10.664 -2.961 1.00 92.44 81 TYR A O 1
ATOM 672 N N . ALA A 1 82 ? 10.623 10.944 -4.940 1.00 92.44 82 ALA A N 1
ATOM 673 C CA . ALA A 1 82 ? 9.658 11.860 -5.521 1.00 92.44 82 ALA A CA 1
ATOM 674 C C . ALA A 1 82 ? 9.609 11.679 -7.038 1.00 92.44 82 ALA A C 1
ATOM 676 O O . ALA A 1 82 ? 10.631 11.460 -7.687 1.00 92.44 82 ALA A O 1
ATOM 677 N N . ILE A 1 83 ? 8.422 11.834 -7.615 1.00 91.81 83 ILE A N 1
ATOM 678 C CA . ILE A 1 83 ? 8.236 11.877 -9.064 1.00 91.81 83 ILE A CA 1
ATOM 679 C C . ILE A 1 83 ? 8.007 13.335 -9.452 1.00 91.81 83 ILE A C 1
ATOM 681 O O . ILE A 1 83 ? 7.089 13.977 -8.944 1.00 91.81 83 ILE A O 1
ATOM 685 N N . ASN A 1 84 ? 8.849 13.867 -10.334 1.00 91.19 84 ASN A N 1
ATOM 686 C CA . ASN A 1 84 ? 8.690 15.214 -10.873 1.00 91.19 84 ASN A CA 1
ATOM 687 C C . ASN A 1 84 ? 8.803 15.170 -12.398 1.00 91.19 84 ASN A C 1
ATOM 689 O O . ASN A 1 84 ? 9.845 14.809 -12.952 1.00 91.19 84 ASN A O 1
ATOM 693 N N . GLY A 1 85 ? 7.701 15.505 -13.071 1.00 91.94 85 GLY A N 1
ATOM 694 C CA . GLY A 1 85 ? 7.551 15.279 -14.503 1.00 91.94 85 GLY A CA 1
ATOM 695 C C . GLY A 1 85 ? 7.780 13.805 -14.833 1.00 91.94 85 GLY A C 1
ATOM 696 O O . GLY A 1 85 ? 7.120 12.927 -14.286 1.00 91.94 85 GLY A O 1
ATOM 697 N N . SER A 1 86 ? 8.755 13.544 -15.699 1.00 96.06 86 SER A N 1
ATOM 698 C CA . SER A 1 86 ? 9.129 12.196 -16.134 1.00 96.06 86 SER A CA 1
ATOM 699 C C . SER A 1 86 ? 10.342 11.609 -15.404 1.00 96.06 86 SER A C 1
ATOM 701 O O . SER A 1 86 ? 10.960 10.664 -15.899 1.00 96.06 86 SER A O 1
ATOM 703 N N . VAL A 1 87 ? 10.728 12.172 -14.259 1.00 96.56 87 VAL A N 1
ATOM 704 C CA . VAL A 1 87 ? 11.899 11.726 -13.498 1.00 96.56 87 VAL A CA 1
ATOM 705 C C . VAL A 1 87 ? 11.465 11.188 -12.141 1.00 96.56 87 VAL A C 1
ATOM 707 O O . VAL A 1 87 ? 10.801 11.888 -11.375 1.00 96.56 87 VAL A O 1
ATOM 710 N N . LEU A 1 88 ? 11.876 9.956 -11.838 1.00 96.38 88 LEU A N 1
ATOM 711 C CA . LEU A 1 88 ? 11.809 9.380 -10.499 1.00 96.38 88 LEU A CA 1
ATOM 712 C C . LEU A 1 88 ? 13.117 9.688 -9.766 1.00 96.38 88 LEU A C 1
ATOM 714 O O . LEU A 1 88 ? 14.161 9.125 -10.082 1.00 96.38 88 LEU A O 1
ATOM 718 N N . TYR A 1 89 ? 13.062 10.579 -8.786 1.00 95.12 89 TYR A N 1
ATOM 719 C CA . TYR A 1 89 ? 14.152 10.822 -7.849 1.00 95.12 89 TYR A CA 1
ATOM 720 C C . TYR A 1 89 ? 14.001 9.862 -6.675 1.00 95.12 89 TYR A C 1
ATOM 722 O O . TYR A 1 89 ? 12.958 9.877 -6.037 1.00 95.12 89 TYR A O 1
ATOM 730 N N . ILE A 1 90 ? 15.006 9.051 -6.365 1.00 94.19 90 ILE A N 1
ATOM 731 C CA . ILE A 1 90 ? 14.986 8.105 -5.240 1.00 94.19 90 ILE A CA 1
ATOM 732 C C . ILE A 1 90 ? 16.304 8.180 -4.472 1.00 94.19 90 ILE A C 1
ATOM 734 O O . ILE A 1 90 ? 17.346 8.485 -5.049 1.00 94.19 90 ILE A O 1
ATOM 738 N N . ASN A 1 91 ? 16.274 7.975 -3.156 1.00 92.44 91 ASN A N 1
ATOM 739 C CA . ASN A 1 91 ? 17.475 8.078 -2.334 1.00 92.44 91 ASN A CA 1
ATOM 740 C C . ASN A 1 91 ? 18.391 6.865 -2.556 1.00 92.44 91 ASN A C 1
ATOM 742 O O . ASN A 1 91 ? 18.183 5.799 -1.977 1.00 92.44 91 ASN A O 1
ATOM 746 N N . GLY A 1 92 ? 19.433 7.047 -3.369 1.00 90.69 92 GLY A N 1
ATOM 747 C CA . GLY A 1 92 ? 20.402 6.005 -3.689 1.00 90.69 92 GLY A CA 1
ATOM 748 C C . GLY A 1 92 ? 21.263 5.542 -2.519 1.00 90.69 92 GLY A C 1
ATOM 749 O O . GLY A 1 92 ? 21.743 4.416 -2.562 1.00 90.69 92 GLY A O 1
ATOM 750 N N . ARG A 1 93 ? 21.433 6.346 -1.456 1.00 91.25 93 ARG A N 1
ATOM 751 C CA . ARG A 1 93 ? 22.232 5.942 -0.278 1.00 91.25 93 ARG A CA 1
ATOM 752 C C . ARG A 1 93 ? 21.643 4.719 0.417 1.00 91.25 93 ARG A C 1
ATOM 754 O O . ARG A 1 93 ? 22.371 3.886 0.948 1.00 91.25 93 ARG A O 1
ATOM 761 N N . LEU A 1 94 ? 20.320 4.567 0.335 1.00 90.75 94 LEU A N 1
ATOM 762 C CA . LEU A 1 94 ? 19.624 3.410 0.882 1.00 90.75 94 LEU A CA 1
ATOM 763 C C . LEU A 1 94 ? 20.049 2.097 0.218 1.00 90.75 94 LEU A C 1
ATOM 765 O O . LEU A 1 94 ? 19.927 1.063 0.862 1.00 90.75 94 LEU A O 1
ATOM 769 N N . LYS A 1 95 ? 20.582 2.106 -1.015 1.00 91.44 95 LYS A N 1
ATOM 770 C CA . LYS A 1 95 ? 21.117 0.886 -1.644 1.00 91.44 95 LYS A CA 1
ATOM 771 C C . LYS A 1 95 ? 22.204 0.227 -0.797 1.00 91.44 95 LYS A C 1
ATOM 773 O O . LYS A 1 95 ? 22.313 -0.991 -0.808 1.00 91.44 95 LYS A O 1
ATOM 778 N N . GLU A 1 96 ? 22.993 1.023 -0.081 1.00 90.94 96 GLU A N 1
ATOM 779 C CA . GLU A 1 96 ? 24.099 0.549 0.751 1.00 90.94 96 GLU A CA 1
ATOM 780 C C . GLU A 1 96 ? 23.679 0.436 2.222 1.00 90.94 96 GLU A C 1
ATOM 782 O O . GLU A 1 96 ? 23.965 -0.563 2.878 1.00 90.94 96 GLU A O 1
ATOM 787 N N . GLU A 1 97 ? 22.965 1.441 2.736 1.00 92.81 97 GLU A N 1
ATOM 788 C CA . GLU A 1 97 ? 22.614 1.539 4.159 1.00 92.81 97 GLU A CA 1
ATOM 789 C C . GLU A 1 97 ? 21.443 0.629 4.557 1.00 92.81 97 GLU A C 1
ATOM 791 O O . GLU A 1 97 ? 21.419 0.079 5.659 1.00 92.81 97 GLU A O 1
ATOM 796 N N . ASN A 1 98 ? 20.445 0.487 3.679 1.00 92.88 98 ASN A N 1
ATOM 797 C CA . ASN A 1 98 ? 19.265 -0.338 3.917 1.00 92.88 98 ASN A CA 1
ATOM 798 C C . ASN A 1 98 ? 18.638 -0.819 2.591 1.00 92.88 98 ASN A C 1
ATOM 800 O O . ASN A 1 98 ? 17.601 -0.291 2.165 1.00 92.88 98 ASN A O 1
ATOM 804 N N . PRO A 1 99 ? 19.238 -1.837 1.943 1.00 94.31 99 PRO A N 1
ATOM 805 C CA . PRO A 1 99 ? 18.824 -2.289 0.614 1.00 94.31 99 PRO A CA 1
ATOM 806 C C . PRO A 1 99 ? 17.348 -2.699 0.559 1.00 94.31 99 PRO A C 1
ATOM 808 O O . PRO A 1 99 ? 16.639 -2.356 -0.381 1.00 94.31 99 PRO A O 1
ATOM 811 N N . SER A 1 100 ? 16.855 -3.368 1.609 1.00 94.50 100 SER A N 1
ATOM 812 C CA . SER A 1 100 ? 15.450 -3.790 1.699 1.00 94.50 100 SER A CA 1
ATOM 813 C C . SER A 1 100 ? 14.484 -2.610 1.609 1.00 94.50 100 SER A C 1
ATOM 815 O O . SER A 1 100 ? 13.486 -2.639 0.891 1.00 94.50 100 SER A O 1
ATOM 817 N N . PHE A 1 101 ? 14.820 -1.526 2.299 1.00 92.69 101 PHE A N 1
ATOM 818 C CA . PHE A 1 101 ? 14.011 -0.326 2.332 1.00 92.69 101 PHE A CA 1
ATOM 819 C C . PHE A 1 101 ? 14.097 0.460 1.023 1.00 92.69 101 PHE A C 1
ATOM 821 O O . PHE A 1 101 ? 13.093 1.030 0.591 1.00 92.69 101 PHE A O 1
ATOM 828 N N . TYR A 1 102 ? 15.259 0.451 0.361 1.00 94.94 102 TYR A N 1
ATOM 829 C CA . TYR A 1 102 ? 15.403 0.978 -0.997 1.00 94.94 102 TYR A CA 1
ATOM 830 C C . TYR A 1 102 ? 14.467 0.260 -1.976 1.00 94.94 102 TYR A C 1
ATOM 832 O O . TYR A 1 102 ? 13.688 0.918 -2.665 1.00 94.94 102 TYR A O 1
ATOM 840 N N . GLU A 1 103 ? 14.491 -1.077 -1.997 1.00 97.06 103 GLU A N 1
ATOM 841 C CA . GLU A 1 103 ? 13.655 -1.876 -2.901 1.00 97.06 103 GLU A CA 1
ATOM 842 C C . GLU A 1 103 ? 12.156 -1.652 -2.641 1.00 97.06 103 GLU A C 1
ATOM 844 O O . GLU A 1 103 ? 11.398 -1.442 -3.587 1.00 97.06 103 GLU A O 1
ATOM 849 N N . ILE A 1 104 ? 11.722 -1.598 -1.375 1.00 96.38 104 ILE A N 1
ATOM 850 C CA . ILE A 1 104 ? 10.323 -1.293 -1.021 1.00 96.38 104 ILE A CA 1
ATOM 851 C C . ILE A 1 104 ? 9.913 0.098 -1.523 1.00 96.38 104 ILE A C 1
ATOM 853 O O . ILE A 1 104 ? 8.845 0.239 -2.120 1.00 96.38 104 ILE A O 1
ATOM 857 N N . ASN A 1 105 ? 10.747 1.127 -1.330 1.00 94.94 105 ASN A N 1
ATOM 858 C CA . ASN A 1 105 ? 10.459 2.476 -1.832 1.00 94.94 105 ASN A CA 1
ATOM 859 C C . ASN A 1 105 ? 10.416 2.513 -3.366 1.00 94.94 105 ASN A C 1
ATOM 861 O O . ASN A 1 105 ? 9.536 3.154 -3.940 1.00 94.94 105 ASN A O 1
ATOM 865 N N . PHE A 1 106 ? 11.314 1.788 -4.034 1.00 97.19 106 PHE A N 1
ATOM 866 C CA . PHE A 1 106 ? 11.299 1.653 -5.486 1.00 97.19 106 PHE A CA 1
ATOM 867 C C . PHE A 1 106 ? 10.000 0.989 -5.968 1.00 97.19 106 PHE A C 1
ATOM 869 O O . PHE A 1 106 ? 9.307 1.531 -6.828 1.00 97.19 106 PHE A O 1
ATOM 876 N N . TYR A 1 107 ? 9.605 -0.141 -5.376 1.00 98.19 107 TYR A N 1
ATOM 877 C CA . TYR A 1 107 ? 8.353 -0.828 -5.712 1.00 98.19 107 TYR A CA 1
ATOM 878 C C . TYR A 1 107 ? 7.118 0.015 -5.393 1.00 98.19 107 TYR A C 1
ATOM 880 O O . TYR A 1 107 ? 6.132 -0.042 -6.135 1.00 98.19 107 TYR A O 1
ATOM 888 N N . LYS A 1 108 ? 7.163 0.837 -4.341 1.00 96.50 108 LYS A N 1
ATOM 889 C CA . LYS A 1 108 ? 6.107 1.807 -4.042 1.00 96.50 108 LYS A CA 1
ATOM 890 C C . LYS A 1 108 ? 5.994 2.853 -5.151 1.00 96.50 108 LYS A C 1
ATOM 892 O O . LYS A 1 108 ? 4.895 3.040 -5.671 1.00 96.50 108 LYS A O 1
ATOM 897 N N . ALA A 1 109 ? 7.109 3.440 -5.584 1.00 96.19 109 ALA A N 1
ATOM 898 C CA . ALA A 1 109 ? 7.132 4.414 -6.674 1.00 96.19 109 ALA A CA 1
ATOM 899 C C . ALA A 1 109 ? 6.591 3.833 -7.991 1.00 96.19 109 ALA A C 1
ATOM 901 O O . ALA A 1 109 ? 5.763 4.457 -8.656 1.00 96.19 109 ALA A O 1
ATOM 902 N N . VAL A 1 110 ? 7.002 2.609 -8.347 1.00 97.88 110 VAL A N 1
ATOM 903 C CA . VAL A 1 110 ? 6.469 1.903 -9.526 1.00 97.88 110 VAL A CA 1
ATOM 904 C C . VAL A 1 110 ? 4.960 1.694 -9.390 1.00 97.88 110 VAL A C 1
ATOM 906 O O . VAL A 1 110 ? 4.210 1.989 -10.321 1.00 97.88 110 VAL A O 1
ATOM 909 N N . THR A 1 111 ? 4.498 1.249 -8.219 1.00 97.31 111 THR A N 1
ATOM 910 C CA . THR A 1 111 ? 3.072 1.017 -7.955 1.00 97.31 111 THR A CA 1
ATOM 911 C C . THR A 1 111 ? 2.253 2.296 -8.066 1.00 97.31 111 THR A C 1
ATOM 913 O O . THR A 1 111 ? 1.192 2.280 -8.682 1.00 97.31 111 THR A O 1
ATOM 916 N N . GLU A 1 112 ? 2.736 3.415 -7.526 1.00 95.88 112 GLU A N 1
ATOM 917 C CA . GLU A 1 112 ? 2.048 4.705 -7.629 1.00 95.88 112 GLU A CA 1
ATOM 918 C C . GLU A 1 112 ? 1.844 5.141 -9.078 1.00 95.88 112 GLU A C 1
ATOM 920 O O . GLU A 1 112 ? 0.742 5.553 -9.448 1.00 95.88 112 GLU A O 1
ATOM 925 N N . VAL A 1 113 ? 2.867 4.978 -9.919 1.00 96.56 113 VAL A N 1
ATOM 926 C CA . VAL A 1 113 ? 2.777 5.284 -11.351 1.00 96.56 113 VAL A CA 1
ATOM 927 C C . VAL A 1 113 ? 1.784 4.357 -12.049 1.00 96.56 113 VAL A C 1
ATOM 929 O O . VAL A 1 113 ? 0.905 4.826 -12.772 1.00 96.56 113 VAL A O 1
ATOM 932 N N . VAL A 1 114 ? 1.885 3.044 -11.822 1.00 96.75 114 VAL A N 1
ATOM 933 C CA . VAL A 1 114 ? 1.028 2.052 -12.490 1.00 96.75 114 VAL A CA 1
ATOM 934 C C . VAL A 1 114 ? -0.437 2.204 -12.073 1.00 96.75 114 VAL A C 1
ATOM 936 O O . VAL A 1 114 ? -1.330 2.121 -12.921 1.00 96.75 114 VAL A O 1
ATOM 939 N N . PHE A 1 115 ? -0.690 2.498 -10.796 1.00 96.19 115 PHE A N 1
ATOM 940 C CA . PHE A 1 115 ? -2.026 2.794 -10.276 1.00 96.19 115 PHE A CA 1
ATOM 941 C C . PHE A 1 115 ? -2.546 4.154 -10.734 1.00 96.19 115 PHE A C 1
ATOM 943 O O . PHE A 1 115 ? -3.750 4.395 -10.640 1.00 96.19 115 PHE A O 1
ATOM 950 N N . ARG A 1 116 ? -1.673 5.053 -11.207 1.00 94.62 116 ARG A N 1
ATOM 951 C CA . ARG A 1 116 ? -1.980 6.483 -11.367 1.00 94.62 116 ARG A CA 1
ATOM 952 C C . ARG A 1 116 ? -2.534 7.054 -10.058 1.00 94.62 116 ARG A C 1
ATOM 954 O O . ARG A 1 116 ? -3.561 7.735 -10.042 1.00 94.62 116 ARG A O 1
ATOM 961 N N . ALA A 1 117 ? -1.887 6.678 -8.957 1.00 93.19 117 ALA A N 1
ATOM 962 C CA . ALA A 1 117 ? -2.258 7.103 -7.620 1.00 93.19 117 ALA A CA 1
ATOM 963 C C . ALA A 1 117 ? -2.091 8.618 -7.476 1.00 93.19 117 ALA A C 1
ATOM 965 O O . ALA A 1 117 ? -1.241 9.237 -8.115 1.00 93.19 117 ALA A O 1
ATOM 966 N N . ASN A 1 118 ? -2.927 9.217 -6.636 1.00 89.44 118 ASN A N 1
ATOM 967 C CA . ASN A 1 118 ? -2.856 10.633 -6.316 1.00 89.44 118 ASN A CA 1
ATOM 968 C C . ASN A 1 118 ? -3.138 10.853 -4.825 1.00 89.44 118 ASN A C 1
ATOM 970 O O . ASN A 1 118 ? -3.499 9.925 -4.101 1.00 89.44 118 ASN A O 1
ATOM 974 N N . ASP A 1 119 ? -2.984 12.096 -4.378 1.00 86.69 119 ASP A N 1
ATOM 975 C CA . ASP A 1 119 ? -3.111 12.470 -2.968 1.00 86.69 119 ASP A CA 1
ATOM 976 C C . ASP A 1 119 ? -4.515 13.000 -2.598 1.00 86.69 119 ASP A C 1
ATOM 978 O O . ASP A 1 119 ? -4.670 13.621 -1.549 1.00 86.69 119 ASP A O 1
ATOM 982 N N . LYS A 1 120 ? -5.561 12.747 -3.409 1.00 91.06 120 LYS A N 1
ATOM 983 C CA . LYS A 1 120 ? -6.952 13.136 -3.080 1.00 91.06 120 LYS A CA 1
ATOM 984 C C . LYS A 1 120 ? -7.417 12.529 -1.753 1.00 91.06 120 LYS A C 1
ATOM 986 O O . LYS A 1 120 ? -8.061 13.217 -0.972 1.00 91.06 120 LYS A O 1
ATOM 991 N N . HIS A 1 121 ? -7.051 11.266 -1.516 1.00 94.25 121 HIS A N 1
ATOM 992 C CA . HIS A 1 121 ? -7.175 10.591 -0.221 1.00 94.25 121 HIS A CA 1
ATOM 993 C C . HIS A 1 121 ? -5.812 10.028 0.176 1.00 94.25 121 HIS A C 1
ATOM 995 O O . HIS A 1 121 ? -5.473 8.880 -0.125 1.00 94.25 121 HIS A O 1
ATOM 1001 N N . ILE A 1 122 ? -4.982 10.879 0.779 1.00 92.81 122 ILE A N 1
ATOM 1002 C CA . ILE A 1 122 ? -3.572 10.588 1.056 1.00 92.81 122 ILE A CA 1
ATOM 1003 C C . ILE A 1 122 ? -3.378 9.340 1.931 1.00 92.81 122 ILE A C 1
ATOM 1005 O O . ILE A 1 122 ? -2.444 8.574 1.693 1.00 92.81 122 ILE A O 1
ATOM 1009 N N . GLY A 1 123 ? -4.256 9.097 2.906 1.00 94.06 123 GLY A N 1
ATOM 1010 C CA . GLY A 1 123 ? -4.216 7.928 3.782 1.00 94.06 123 GLY A CA 1
ATOM 1011 C C . GLY A 1 123 ? -4.476 6.632 3.021 1.00 94.06 123 GLY A C 1
ATOM 1012 O O . GLY A 1 123 ? -3.736 5.664 3.193 1.00 94.06 123 GLY A O 1
ATOM 1013 N N . LEU A 1 124 ? -5.467 6.628 2.122 1.00 94.69 124 LEU A N 1
ATOM 1014 C CA . LEU A 1 124 ? -5.749 5.485 1.249 1.00 94.69 124 LEU A CA 1
ATOM 1015 C C . LEU A 1 124 ? -4.615 5.222 0.265 1.00 94.69 124 LEU A C 1
ATOM 1017 O O . LEU A 1 124 ? -4.124 4.097 0.192 1.00 94.69 124 LEU A O 1
ATOM 1021 N N . SER A 1 125 ? -4.215 6.256 -0.477 1.00 94.12 125 SER A N 1
ATOM 1022 C CA . SER A 1 125 ? -3.167 6.174 -1.494 1.00 94.12 125 SER A CA 1
ATOM 1023 C C . SER A 1 125 ? -1.896 5.573 -0.913 1.00 94.12 125 SER A C 1
ATOM 1025 O O . SER A 1 125 ? -1.447 4.525 -1.374 1.00 94.12 125 SER A O 1
ATOM 1027 N N . ASN A 1 126 ? -1.408 6.133 0.197 1.00 93.56 126 ASN A N 1
ATOM 1028 C CA . ASN A 1 126 ? -0.195 5.645 0.838 1.00 93.56 126 ASN A CA 1
ATOM 1029 C C . ASN A 1 126 ? -0.357 4.252 1.440 1.00 93.56 126 ASN A C 1
ATOM 1031 O O . ASN A 1 126 ? 0.566 3.449 1.333 1.00 93.56 126 ASN A O 1
ATOM 1035 N N . ALA A 1 127 ? -1.485 3.937 2.079 1.00 95.75 127 ALA A N 1
ATOM 1036 C CA . ALA A 1 127 ? -1.678 2.607 2.645 1.00 95.75 127 ALA A CA 1
ATOM 1037 C C . ALA A 1 127 ? -1.714 1.531 1.550 1.00 95.75 127 ALA A C 1
ATOM 1039 O O . ALA A 1 127 ? -1.053 0.504 1.681 1.00 95.75 127 ALA A O 1
ATOM 1040 N N . LEU A 1 128 ? -2.444 1.761 0.455 1.00 96.81 128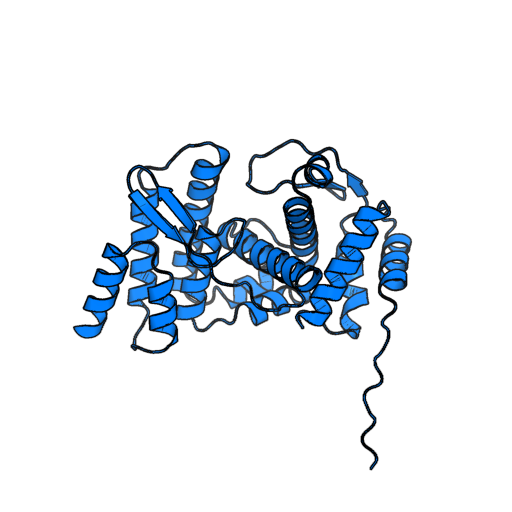 LEU A N 1
ATOM 1041 C CA . LEU A 1 128 ? -2.588 0.796 -0.637 1.00 96.81 128 LEU A CA 1
ATOM 1042 C C . LEU A 1 128 ? -1.282 0.603 -1.411 1.00 96.81 128 LEU A C 1
ATOM 1044 O O . LEU A 1 128 ? -0.903 -0.538 -1.680 1.00 96.81 128 LEU A O 1
ATOM 1048 N N . THR A 1 129 ? -0.565 1.685 -1.724 1.00 96.06 129 THR A N 1
ATOM 1049 C CA . THR A 1 129 ? 0.700 1.597 -2.469 1.00 96.06 129 THR A CA 1
ATOM 1050 C C . THR A 1 129 ? 1.801 0.958 -1.627 1.00 96.06 129 THR A C 1
ATOM 1052 O O . THR A 1 129 ? 2.526 0.110 -2.144 1.00 96.06 129 THR A O 1
ATOM 1055 N N . ASN A 1 130 ? 1.870 1.240 -0.318 1.00 95.75 130 ASN A N 1
ATOM 1056 C CA . ASN A 1 130 ? 2.780 0.527 0.589 1.00 95.75 130 ASN A CA 1
ATOM 1057 C C . ASN A 1 130 ? 2.395 -0.945 0.764 1.00 95.75 130 ASN A C 1
ATOM 1059 O O . ASN A 1 130 ? 3.266 -1.810 0.718 1.00 95.75 130 ASN A O 1
ATOM 1063 N N . MET A 1 131 ? 1.103 -1.258 0.928 1.00 96.50 131 MET A N 1
ATOM 1064 C CA . MET A 1 131 ? 0.664 -2.651 1.037 1.00 96.50 131 MET A CA 1
ATOM 1065 C C . MET A 1 131 ? 1.055 -3.463 -0.198 1.00 96.50 131 MET A C 1
ATOM 1067 O O . MET A 1 131 ? 1.512 -4.596 -0.057 1.00 96.50 131 MET A O 1
ATOM 1071 N N . ALA A 1 132 ? 0.877 -2.899 -1.393 1.00 97.25 132 ALA A N 1
ATOM 1072 C CA . ALA A 1 132 ? 1.314 -3.521 -2.635 1.00 97.25 132 ALA A CA 1
ATOM 1073 C C . ALA A 1 132 ? 2.840 -3.661 -2.691 1.00 97.25 132 ALA A C 1
ATOM 1075 O O . ALA A 1 132 ? 3.324 -4.766 -2.925 1.00 97.25 132 ALA A O 1
ATOM 1076 N N . ALA A 1 133 ? 3.589 -2.589 -2.423 1.00 97.38 133 ALA A N 1
ATOM 1077 C CA . ALA A 1 133 ? 5.048 -2.587 -2.478 1.00 97.38 133 ALA A CA 1
ATOM 1078 C C . ALA A 1 133 ? 5.679 -3.625 -1.540 1.00 97.38 133 ALA A C 1
ATOM 1080 O O . ALA A 1 133 ? 6.528 -4.403 -1.968 1.00 97.38 133 ALA A O 1
ATOM 1081 N N . GLU A 1 134 ? 5.224 -3.699 -0.287 1.00 96.50 134 GLU A N 1
ATOM 1082 C CA . GLU A 1 134 ? 5.744 -4.675 0.674 1.00 96.50 134 GLU A CA 1
ATOM 1083 C C . GLU A 1 134 ? 5.330 -6.109 0.323 1.00 96.50 134 GLU A C 1
ATOM 1085 O O . GLU A 1 134 ? 6.140 -7.023 0.464 1.00 96.50 134 GLU A O 1
ATOM 1090 N N . LYS A 1 135 ? 4.116 -6.336 -0.208 1.00 97.00 135 LYS A N 1
ATOM 1091 C CA . LYS A 1 135 ? 3.720 -7.660 -0.734 1.00 97.00 135 LYS A CA 1
ATOM 1092 C C . LYS A 1 135 ? 4.606 -8.090 -1.900 1.00 97.00 135 LYS A C 1
ATOM 1094 O O . LYS A 1 135 ? 4.981 -9.257 -1.970 1.00 97.00 135 LYS A O 1
ATOM 1099 N N . ILE A 1 136 ? 4.933 -7.165 -2.800 1.00 98.06 136 ILE A N 1
ATOM 1100 C CA . ILE A 1 136 ? 5.811 -7.400 -3.953 1.00 98.06 136 ILE A CA 1
ATOM 1101 C C . ILE A 1 136 ? 7.220 -7.726 -3.475 1.00 98.06 136 ILE A C 1
ATOM 1103 O O . ILE A 1 136 ? 7.759 -8.754 -3.870 1.00 98.06 136 ILE A O 1
ATOM 1107 N N . TYR A 1 137 ? 7.767 -6.928 -2.558 1.00 97.62 137 TYR A N 1
ATOM 1108 C CA . TYR A 1 137 ? 9.066 -7.193 -1.948 1.00 97.62 137 TYR A CA 1
ATOM 1109 C C . TYR A 1 137 ? 9.107 -8.548 -1.231 1.00 97.62 137 TYR A C 1
ATOM 1111 O O . TYR A 1 137 ? 10.024 -9.336 -1.437 1.00 97.62 137 TYR A O 1
ATOM 1119 N N . ASN A 1 138 ? 8.092 -8.874 -0.430 1.00 96.81 138 ASN A N 1
ATOM 1120 C CA . ASN A 1 138 ? 8.018 -10.150 0.280 1.00 96.81 138 ASN A CA 1
ATOM 1121 C C . ASN A 1 138 ? 7.851 -11.347 -0.668 1.00 96.81 138 ASN A C 1
ATOM 1123 O O . ASN A 1 138 ? 8.363 -12.429 -0.392 1.00 96.81 138 ASN A O 1
ATOM 1127 N N . MET A 1 139 ? 7.154 -11.173 -1.790 1.00 97.38 139 MET A N 1
ATOM 1128 C CA . MET A 1 139 ? 7.080 -12.200 -2.826 1.00 97.38 139 MET A CA 1
ATOM 1129 C C . MET A 1 139 ? 8.430 -12.383 -3.529 1.00 97.38 139 MET A C 1
ATOM 1131 O O . MET A 1 139 ? 8.849 -13.516 -3.738 1.00 97.38 139 MET A O 1
ATOM 1135 N N . ASP A 1 140 ? 9.109 -11.289 -3.874 1.00 95.81 140 ASP A N 1
ATOM 1136 C CA . ASP A 1 140 ? 10.422 -11.303 -4.531 1.00 95.81 140 ASP A CA 1
ATOM 1137 C C . ASP A 1 140 ? 11.504 -11.945 -3.647 1.00 95.81 140 ASP A C 1
ATOM 1139 O O . ASP A 1 140 ? 12.294 -12.762 -4.114 1.00 95.81 140 ASP A O 1
ATOM 1143 N N . THR A 1 141 ? 11.500 -11.636 -2.349 1.00 95.12 141 THR A N 1
ATOM 1144 C CA . THR A 1 141 ? 12.536 -12.086 -1.406 1.00 95.12 141 THR A CA 1
ATOM 1145 C C . THR A 1 141 ? 12.225 -13.418 -0.732 1.00 95.12 141 THR A C 1
ATOM 1147 O O . THR A 1 141 ? 13.104 -14.269 -0.620 1.00 95.12 141 THR A O 1
ATOM 1150 N N . ASN A 1 142 ? 10.979 -13.620 -0.297 1.00 94.75 142 ASN A N 1
ATOM 1151 C CA . ASN A 1 142 ? 10.581 -14.767 0.525 1.00 94.75 142 ASN A CA 1
ATOM 1152 C C . ASN A 1 142 ? 9.652 -15.746 -0.209 1.00 94.75 142 ASN A C 1
ATOM 1154 O O . ASN A 1 142 ? 9.262 -16.761 0.368 1.00 94.75 142 ASN A O 1
ATOM 1158 N N . GLY A 1 143 ? 9.227 -15.445 -1.442 1.00 93.62 143 GLY A N 1
ATOM 1159 C CA . GLY A 1 143 ? 8.281 -16.282 -2.189 1.00 93.62 143 GLY A CA 1
ATOM 1160 C C . GLY A 1 143 ? 6.888 -16.373 -1.553 1.00 93.62 143 GLY A C 1
ATOM 1161 O O . GLY A 1 143 ? 6.131 -17.296 -1.854 1.00 93.62 143 GLY A O 1
ATOM 1162 N N . SER A 1 144 ? 6.538 -15.447 -0.651 1.00 93.00 144 SER A N 1
ATOM 1163 C CA . SER A 1 144 ? 5.303 -15.512 0.137 1.00 93.00 144 SER A CA 1
ATOM 1164 C C . SER A 1 144 ? 4.310 -14.414 -0.238 1.00 93.00 144 SER A C 1
ATOM 1166 O O . SER A 1 144 ? 4.640 -13.234 -0.351 1.00 93.00 144 SER A O 1
ATOM 1168 N N . ARG A 1 145 ? 3.034 -14.803 -0.353 1.00 89.12 145 ARG A N 1
ATOM 1169 C CA . ARG A 1 145 ? 1.902 -13.877 -0.549 1.00 89.12 145 ARG A CA 1
ATOM 1170 C C . ARG A 1 145 ? 1.482 -13.165 0.738 1.00 89.12 145 ARG A C 1
ATOM 1172 O O . ARG A 1 145 ? 0.739 -12.184 0.686 1.00 89.12 145 ARG A O 1
ATOM 1179 N N . ILE A 1 146 ? 1.891 -13.699 1.887 1.00 87.56 146 ILE A N 1
ATOM 1180 C CA . ILE A 1 146 ? 1.418 -13.279 3.203 1.00 87.56 146 ILE A CA 1
ATOM 1181 C C . ILE A 1 146 ? 2.531 -12.496 3.890 1.00 87.56 146 ILE A C 1
ATOM 1183 O O . ILE A 1 146 ? 3.618 -13.024 4.124 1.00 87.56 146 ILE A O 1
ATOM 1187 N N . ILE A 1 147 ? 2.225 -11.244 4.232 1.00 89.81 147 ILE A N 1
ATOM 1188 C CA . ILE A 1 147 ? 3.011 -10.465 5.187 1.00 89.81 147 ILE A CA 1
ATOM 1189 C C . ILE A 1 147 ? 2.666 -10.990 6.575 1.00 89.81 147 ILE A C 1
ATOM 1191 O O . ILE A 1 147 ? 1.498 -10.969 6.971 1.00 89.81 147 ILE A O 1
ATOM 1195 N N . MET A 1 148 ? 3.665 -11.512 7.283 1.00 88.44 148 MET A N 1
ATOM 1196 C CA . MET A 1 148 ? 3.454 -12.070 8.613 1.00 88.44 148 MET A CA 1
ATOM 1197 C C . MET A 1 148 ? 3.135 -10.943 9.603 1.00 88.44 148 MET A C 1
ATOM 1199 O O . MET A 1 148 ? 3.896 -9.976 9.678 1.00 88.44 148 MET A O 1
ATOM 1203 N N . PRO A 1 149 ? 2.039 -11.047 10.375 1.00 87.19 149 PRO A N 1
ATOM 1204 C CA . PRO A 1 149 ? 1.735 -10.079 11.417 1.00 87.19 149 PRO A CA 1
ATOM 1205 C C . PRO A 1 149 ? 2.876 -9.995 12.433 1.00 87.19 149 PRO A C 1
ATOM 1207 O O . PRO A 1 149 ? 3.343 -11.012 12.945 1.00 87.19 149 PRO A O 1
ATOM 1210 N N . THR A 1 150 ? 3.292 -8.775 12.756 1.00 90.56 150 THR A N 1
ATOM 1211 C CA . THR A 1 150 ? 4.226 -8.494 13.850 1.00 90.56 150 THR A CA 1
ATOM 1212 C C . THR A 1 150 ? 3.676 -7.357 14.698 1.00 90.56 150 THR A C 1
ATOM 1214 O O . THR A 1 150 ? 3.026 -6.442 14.183 1.00 90.56 150 THR A O 1
ATOM 1217 N N . THR A 1 151 ? 3.908 -7.430 16.010 1.00 92.31 151 THR A N 1
ATOM 1218 C CA . THR A 1 151 ? 3.532 -6.363 16.941 1.00 92.31 151 THR A CA 1
ATOM 1219 C C . THR A 1 151 ? 4.648 -5.333 16.992 1.00 92.31 151 THR A C 1
ATOM 1221 O O . THR A 1 151 ? 5.764 -5.641 17.405 1.00 92.31 151 THR A O 1
ATOM 1224 N N . LYS A 1 152 ? 4.328 -4.103 16.604 1.00 94.62 152 LYS A N 1
ATOM 1225 C CA . LYS A 1 152 ? 5.175 -2.927 16.773 1.00 94.62 152 LYS A CA 1
ATOM 1226 C C . LYS A 1 152 ? 4.548 -2.019 17.821 1.00 94.62 152 LYS A C 1
ATOM 1228 O O . LYS A 1 152 ? 3.373 -1.667 17.708 1.00 94.62 152 LYS A O 1
ATOM 1233 N N . GLU A 1 153 ? 5.331 -1.628 18.816 1.00 95.69 153 GLU A N 1
ATOM 1234 C CA . GLU A 1 153 ? 4.911 -0.623 19.788 1.00 95.69 153 GLU A CA 1
ATOM 1235 C C . GLU A 1 153 ? 5.308 0.773 19.305 1.00 95.69 153 GLU A C 1
ATOM 1237 O O . GLU A 1 153 ? 6.429 0.995 18.845 1.00 95.69 153 GLU A O 1
ATOM 1242 N N . GLU A 1 154 ? 4.383 1.722 19.404 1.00 94.50 154 GLU A N 1
ATOM 1243 C CA . GLU A 1 154 ? 4.636 3.134 19.121 1.00 94.50 154 GLU A CA 1
ATOM 1244 C C . GLU A 1 154 ? 4.067 4.008 20.240 1.00 94.50 154 GLU A C 1
ATOM 1246 O O . GLU A 1 154 ? 3.123 3.620 20.927 1.00 94.50 154 GLU A O 1
ATOM 1251 N N . LYS A 1 155 ? 4.625 5.211 20.414 1.00 94.69 155 LYS A N 1
ATOM 1252 C CA . LYS A 1 155 ? 4.088 6.216 21.339 1.00 94.69 155 LYS A CA 1
ATOM 1253 C C . LYS A 1 155 ? 3.320 7.302 20.592 1.00 94.69 155 LYS A C 1
ATOM 1255 O O . LYS A 1 155 ? 3.826 7.841 19.605 1.00 94.69 155 LYS A O 1
ATOM 1260 N N . ILE A 1 156 ? 2.141 7.646 21.105 1.00 95.50 156 ILE A N 1
ATOM 1261 C CA . ILE A 1 156 ? 1.377 8.847 20.750 1.00 95.50 156 ILE A CA 1
ATOM 1262 C C . ILE A 1 156 ? 1.249 9.677 22.031 1.00 95.50 156 ILE A C 1
ATOM 1264 O O . ILE A 1 156 ? 0.464 9.351 22.923 1.00 95.50 156 ILE A O 1
ATOM 1268 N N . GLY A 1 157 ? 2.080 10.714 22.153 1.00 90.94 157 GLY A N 1
ATOM 1269 C CA . GLY A 1 157 ? 2.258 11.438 23.413 1.00 90.94 157 GLY A CA 1
ATOM 1270 C C . GLY A 1 157 ? 2.756 10.490 24.507 1.00 90.94 157 GLY A C 1
ATOM 1271 O O . GLY A 1 157 ? 3.742 9.779 24.315 1.00 90.94 157 GLY A O 1
ATOM 1272 N N . ASP A 1 158 ? 2.027 10.432 25.620 1.00 91.12 158 ASP A N 1
ATOM 1273 C CA . ASP A 1 158 ? 2.361 9.577 26.766 1.00 91.12 158 ASP A CA 1
ATOM 1274 C C . ASP A 1 158 ? 1.745 8.169 26.692 1.00 91.12 158 ASP A C 1
ATOM 1276 O O . ASP A 1 158 ? 1.949 7.346 27.586 1.00 91.12 158 ASP A O 1
ATOM 1280 N N . LYS A 1 159 ? 0.966 7.870 25.645 1.00 95.00 159 LYS A N 1
ATOM 1281 C CA . LYS A 1 159 ? 0.285 6.580 25.481 1.00 95.00 159 LYS A CA 1
ATOM 1282 C C . LYS A 1 159 ? 1.073 5.667 24.548 1.00 95.00 159 LYS A C 1
ATOM 1284 O O . LYS A 1 159 ? 1.499 6.082 23.471 1.00 95.00 159 LYS A O 1
ATOM 1289 N N . THR A 1 160 ? 1.218 4.406 24.948 1.00 96.44 160 THR A N 1
ATOM 1290 C CA . THR A 1 160 ? 1.750 3.341 24.091 1.00 96.44 160 THR A CA 1
ATOM 1291 C C . THR A 1 160 ? 0.604 2.669 23.346 1.00 96.44 160 THR A C 1
ATOM 1293 O O . THR A 1 160 ? -0.398 2.291 23.952 1.00 96.44 160 THR A O 1
ATOM 1296 N N . ILE A 1 161 ? 0.776 2.496 22.040 1.00 97.38 161 ILE A N 1
ATOM 1297 C CA . ILE A 1 161 ? -0.120 1.743 21.167 1.00 97.38 161 ILE A CA 1
ATOM 1298 C C . ILE A 1 161 ? 0.602 0.527 20.584 1.00 97.38 161 ILE A C 1
ATOM 1300 O O . ILE A 1 161 ? 1.817 0.545 20.388 1.00 97.38 161 ILE A O 1
ATOM 1304 N N . GLN A 1 162 ? -0.157 -0.519 20.269 1.00 97.06 162 GLN A N 1
ATOM 1305 C CA . GLN A 1 162 ? 0.323 -1.745 19.639 1.00 97.06 162 GLN A CA 1
ATOM 1306 C C . GLN A 1 162 ? -0.277 -1.890 18.239 1.00 97.06 162 GLN A C 1
ATOM 1308 O O . GLN A 1 162 ? -1.487 -2.032 18.066 1.00 97.06 162 GLN A O 1
ATOM 1313 N N . ILE A 1 163 ? 0.582 -1.879 17.224 1.00 96.25 163 ILE A N 1
ATOM 1314 C CA . ILE A 1 163 ? 0.207 -2.010 15.816 1.00 96.25 163 ILE A CA 1
ATOM 1315 C C . ILE A 1 163 ? 0.593 -3.412 15.354 1.00 96.25 163 ILE A C 1
ATOM 1317 O O . ILE A 1 163 ? 1.750 -3.800 15.478 1.00 96.25 163 ILE A O 1
ATOM 1321 N N . ARG A 1 164 ? -0.368 -4.178 14.824 1.00 93.00 164 ARG A N 1
ATOM 1322 C CA . ARG A 1 164 ? -0.195 -5.623 14.571 1.00 93.00 164 ARG A CA 1
ATOM 1323 C C . ARG A 1 164 ? -0.278 -6.034 13.097 1.00 93.00 164 ARG A C 1
ATOM 1325 O O . ARG A 1 164 ? -0.354 -7.220 12.801 1.00 93.00 164 ARG A O 1
ATOM 1332 N N . ALA A 1 165 ? -0.286 -5.080 12.163 1.00 90.81 165 ALA A N 1
ATOM 1333 C CA . ALA A 1 165 ? -0.446 -5.383 10.736 1.00 90.81 165 ALA A CA 1
ATOM 1334 C C . ALA A 1 165 ? 0.842 -5.892 10.058 1.00 90.81 165 ALA A C 1
ATOM 1336 O O . ALA A 1 165 ? 0.750 -6.514 9.004 1.00 90.81 165 ALA A O 1
ATOM 1337 N N . GLY A 1 166 ? 2.012 -5.680 10.669 1.00 90.94 166 GLY A N 1
ATOM 1338 C CA . GLY A 1 166 ? 3.289 -6.254 10.229 1.00 90.94 166 GLY A CA 1
ATOM 1339 C C . GLY A 1 166 ? 4.055 -5.490 9.145 1.00 90.94 166 GLY A C 1
ATOM 1340 O O . GLY A 1 166 ? 5.086 -5.983 8.703 1.00 90.94 166 GLY A O 1
ATOM 1341 N N . TYR A 1 167 ? 3.588 -4.307 8.735 1.00 93.00 167 TYR A N 1
ATOM 1342 C CA . TYR A 1 167 ? 4.228 -3.520 7.673 1.00 93.00 167 TYR A CA 1
ATOM 1343 C C . TYR A 1 167 ? 5.370 -2.657 8.214 1.00 93.00 167 TYR A C 1
ATOM 1345 O O . TYR A 1 167 ? 5.315 -2.170 9.350 1.00 93.00 167 TYR A O 1
ATOM 1353 N N . SER A 1 168 ? 6.396 -2.443 7.396 1.00 89.56 168 SER A N 1
ATOM 1354 C CA . SER A 1 168 ? 7.564 -1.632 7.752 1.00 89.56 168 SER A CA 1
ATOM 1355 C C . SER A 1 168 ? 7.233 -0.136 7.790 1.00 89.56 168 SER A C 1
ATOM 1357 O O . SER A 1 168 ? 7.568 0.553 8.760 1.00 89.56 168 SER A O 1
ATOM 1359 N N . ASN A 1 169 ? 6.488 0.342 6.790 1.00 88.31 169 ASN A N 1
ATOM 1360 C CA . ASN A 1 169 ? 6.127 1.741 6.601 1.00 88.31 169 ASN A CA 1
ATOM 1361 C C . ASN A 1 169 ? 4.615 1.946 6.697 1.00 88.31 169 ASN A C 1
ATOM 1363 O O . ASN A 1 169 ? 3.824 1.102 6.287 1.00 88.31 169 ASN A O 1
ATOM 1367 N N . TYR A 1 170 ? 4.198 3.092 7.247 1.00 92.38 170 TYR A N 1
ATOM 1368 C CA . TYR A 1 170 ? 2.779 3.447 7.404 1.00 92.38 170 TYR A CA 1
ATOM 1369 C C . TYR A 1 170 ? 1.934 2.388 8.132 1.00 92.38 170 TYR A C 1
ATOM 1371 O O . TYR A 1 170 ? 0.721 2.315 7.943 1.00 92.38 170 TYR A O 1
ATOM 1379 N N . ASN A 1 171 ? 2.558 1.587 9.002 1.00 93.94 171 ASN A N 1
ATOM 1380 C CA . ASN A 1 171 ? 1.941 0.417 9.630 1.00 93.94 171 ASN A CA 1
ATOM 1381 C C . ASN A 1 171 ? 0.648 0.762 10.391 1.00 93.94 171 ASN A C 1
ATOM 1383 O O . ASN A 1 171 ? -0.339 0.034 10.293 1.00 93.94 171 ASN A O 1
ATOM 1387 N N . LEU A 1 172 ? 0.616 1.900 11.102 1.00 96.38 172 LEU A N 1
ATOM 1388 C CA . LEU A 1 172 ? -0.597 2.373 11.780 1.00 96.38 172 LEU A CA 1
ATOM 1389 C C . LEU A 1 172 ? -1.730 2.611 10.776 1.00 96.38 172 LEU A C 1
ATOM 1391 O O . LEU A 1 172 ? -2.821 2.074 10.933 1.00 96.38 172 LEU A O 1
ATOM 1395 N N . ILE A 1 173 ? -1.456 3.373 9.719 1.00 97.19 173 ILE A N 1
ATOM 1396 C CA . ILE A 1 173 ? -2.448 3.757 8.708 1.00 97.19 173 ILE A CA 1
ATOM 1397 C C . ILE A 1 173 ? -2.936 2.531 7.928 1.00 97.19 173 ILE A C 1
ATOM 1399 O O . ILE A 1 173 ? -4.136 2.380 7.706 1.00 97.19 173 ILE A O 1
ATOM 1403 N N . ILE A 1 174 ? -2.036 1.600 7.604 1.00 97.31 174 ILE A N 1
ATOM 1404 C CA . ILE A 1 174 ? -2.382 0.309 6.998 1.00 97.31 174 ILE A CA 1
ATOM 1405 C C . ILE A 1 174 ? -3.263 -0.523 7.940 1.00 97.31 174 ILE A C 1
ATOM 1407 O O . ILE A 1 174 ? -4.268 -1.080 7.500 1.00 97.31 174 ILE A O 1
ATOM 1411 N N . SER A 1 175 ? -2.933 -0.590 9.233 1.00 97.12 175 SER A N 1
ATOM 1412 C CA . SER A 1 175 ? -3.738 -1.303 10.235 1.00 97.12 175 SER A CA 1
ATOM 1413 C C . SER A 1 175 ? -5.161 -0.745 10.319 1.00 97.12 175 SER A C 1
ATOM 1415 O O . SER A 1 175 ? -6.127 -1.507 10.342 1.00 97.12 175 SER A O 1
ATOM 1417 N N . LEU A 1 176 ? -5.308 0.582 10.302 1.00 98.19 176 LEU A N 1
ATOM 1418 C CA . LEU A 1 176 ? -6.611 1.246 10.321 1.00 98.19 176 LEU A CA 1
ATOM 1419 C C . LEU A 1 176 ? -7.408 0.975 9.041 1.00 98.19 176 LEU A C 1
ATOM 1421 O O . LEU A 1 176 ? -8.572 0.586 9.117 1.00 98.19 176 LEU A O 1
ATOM 1425 N N . LEU A 1 177 ? -6.774 1.067 7.868 1.00 97.75 177 LEU A N 1
ATOM 1426 C CA . LEU A 1 177 ? -7.433 0.716 6.610 1.00 97.75 177 LEU A CA 1
ATOM 1427 C C . LEU A 1 177 ? -7.890 -0.752 6.593 1.00 97.75 177 LEU A C 1
ATOM 1429 O O . LEU A 1 177 ? -9.005 -1.047 6.160 1.00 97.75 177 LEU A O 1
ATOM 1433 N N . LYS A 1 178 ? -7.075 -1.674 7.119 1.00 97.00 178 LYS A N 1
ATOM 1434 C CA . LYS A 1 178 ? -7.457 -3.086 7.260 1.00 97.00 178 LYS A CA 1
ATOM 1435 C C . LYS A 1 178 ? -8.667 -3.267 8.168 1.00 97.00 178 LYS A C 1
ATOM 1437 O O . LYS A 1 178 ? -9.542 -4.054 7.828 1.00 97.00 178 LYS A O 1
ATOM 1442 N N . GLN A 1 179 ? -8.768 -2.528 9.273 1.00 97.56 179 GLN A N 1
ATOM 1443 C CA . GLN A 1 179 ? -9.958 -2.563 10.134 1.00 97.56 179 GLN A CA 1
ATOM 1444 C C . GLN A 1 179 ? -11.225 -2.176 9.361 1.00 97.56 179 GLN A C 1
ATOM 1446 O O . GLN A 1 179 ? -12.237 -2.875 9.452 1.00 97.56 179 GLN A O 1
ATOM 1451 N N . LEU A 1 180 ? -11.160 -1.111 8.552 1.00 96.88 180 LEU A N 1
ATOM 1452 C CA . LEU A 1 180 ? -12.271 -0.698 7.692 1.00 96.88 180 LEU A CA 1
ATOM 1453 C C . LEU A 1 180 ? -12.616 -1.784 6.664 1.00 96.88 180 LEU A C 1
ATOM 1455 O O . LEU A 1 180 ? -13.787 -2.123 6.493 1.00 96.88 180 LEU A O 1
ATOM 1459 N N . PHE A 1 181 ? -11.609 -2.355 6.003 1.00 96.44 181 PHE A N 1
ATOM 1460 C CA . PHE A 1 181 ? -11.809 -3.411 5.012 1.00 96.44 181 PHE A CA 1
ATOM 1461 C C . PHE A 1 181 ? -12.428 -4.669 5.619 1.00 96.44 181 PHE A C 1
ATOM 1463 O O . PHE A 1 181 ? -13.366 -5.212 5.043 1.00 96.44 181 PHE A O 1
ATOM 1470 N N . ILE A 1 182 ? -11.981 -5.091 6.802 1.00 96.00 182 ILE A N 1
ATOM 1471 C CA . ILE A 1 182 ? -12.554 -6.227 7.533 1.00 96.00 182 ILE A CA 1
ATOM 1472 C C . ILE A 1 182 ? -14.031 -5.965 7.853 1.00 96.00 182 ILE A C 1
ATOM 1474 O O . ILE A 1 182 ? -14.886 -6.794 7.542 1.00 96.00 182 ILE A O 1
ATOM 1478 N N . CYS A 1 183 ? -14.347 -4.789 8.402 1.00 95.12 183 CYS A N 1
ATOM 1479 C CA . CYS A 1 183 ? -15.719 -4.398 8.731 1.00 95.12 183 CYS A CA 1
ATOM 1480 C C . CYS A 1 183 ? -16.635 -4.374 7.495 1.00 95.12 183 CYS A C 1
ATOM 1482 O O . CYS A 1 183 ? -17.757 -4.878 7.528 1.00 95.12 183 CYS A O 1
ATOM 1484 N N . LYS A 1 184 ? -16.142 -3.853 6.366 1.00 94.12 184 LYS A N 1
ATOM 1485 C CA . LYS A 1 184 ? -16.892 -3.783 5.103 1.00 94.12 184 LYS A CA 1
ATOM 1486 C C . LYS A 1 184 ? -16.762 -5.028 4.220 1.00 94.12 184 LYS A C 1
ATOM 1488 O O . LYS A 1 184 ? -17.304 -5.034 3.118 1.00 94.12 184 LYS A O 1
ATOM 1493 N N . ARG A 1 185 ? -16.077 -6.080 4.686 1.00 93.38 185 ARG A N 1
ATOM 1494 C CA . ARG A 1 185 ? -15.805 -7.318 3.930 1.00 93.38 185 ARG A CA 1
ATOM 1495 C C . ARG A 1 185 ? -15.139 -7.059 2.569 1.00 93.38 185 ARG A C 1
ATOM 1497 O O . ARG A 1 185 ? -15.413 -7.739 1.581 1.00 93.38 185 ARG A O 1
ATOM 1504 N N . ILE A 1 186 ? -14.255 -6.067 2.520 1.00 94.38 186 ILE A N 1
ATOM 1505 C CA . ILE A 1 186 ? -13.468 -5.702 1.342 1.00 94.38 186 ILE A CA 1
ATOM 1506 C C . ILE A 1 186 ? -12.191 -6.543 1.326 1.00 94.38 186 ILE A C 1
ATOM 1508 O O . ILE A 1 186 ? -11.421 -6.558 2.284 1.00 94.38 186 ILE A O 1
ATOM 1512 N N . ASN A 1 187 ? -11.942 -7.234 0.215 1.00 93.31 187 ASN A N 1
ATOM 1513 C CA . ASN A 1 187 ? -10.708 -7.988 0.020 1.00 93.31 187 ASN A CA 1
ATOM 1514 C C . ASN A 1 187 ? -9.606 -7.066 -0.518 1.00 93.31 187 ASN A C 1
ATOM 1516 O O . ASN A 1 187 ? -9.650 -6.668 -1.683 1.00 93.31 187 ASN A O 1
ATOM 1520 N N . GLU A 1 188 ? -8.593 -6.783 0.305 1.00 93.19 188 GLU A N 1
ATOM 1521 C CA . GLU A 1 188 ? -7.463 -5.921 -0.068 1.00 93.19 188 GLU A CA 1
ATOM 1522 C C . GLU A 1 188 ? -6.759 -6.378 -1.354 1.00 93.19 188 GLU A C 1
ATOM 1524 O O . GLU A 1 188 ? -6.435 -5.550 -2.194 1.00 93.19 188 GLU A O 1
ATOM 1529 N N . ASN A 1 189 ? -6.575 -7.686 -1.571 1.00 93.56 189 ASN A N 1
ATOM 1530 C CA . ASN A 1 189 ? -5.877 -8.185 -2.761 1.00 93.56 189 ASN A CA 1
ATOM 1531 C C . ASN A 1 189 ? -6.703 -7.953 -4.030 1.00 93.56 189 ASN A C 1
ATOM 1533 O O . ASN A 1 189 ? -6.132 -7.729 -5.095 1.00 93.56 189 ASN A O 1
ATOM 1537 N N . LYS A 1 190 ? -8.039 -7.983 -3.916 1.00 95.06 190 LYS A N 1
ATOM 1538 C CA . LYS A 1 190 ? -8.930 -7.626 -5.021 1.00 95.06 190 LYS A CA 1
ATOM 1539 C C . LYS A 1 190 ? -8.821 -6.135 -5.330 1.00 95.06 190 LYS A C 1
ATOM 1541 O O . LYS A 1 190 ? -8.639 -5.795 -6.487 1.00 95.06 190 LYS A O 1
ATOM 1546 N N . VAL A 1 191 ? -8.839 -5.277 -4.307 1.00 96.00 191 VAL A N 1
ATOM 1547 C CA . VAL A 1 191 ? -8.650 -3.826 -4.484 1.00 96.00 191 VAL A CA 1
ATOM 1548 C C . VAL A 1 191 ? -7.319 -3.536 -5.178 1.00 96.00 191 VAL A C 1
ATOM 1550 O O . VAL A 1 191 ? -7.303 -2.847 -6.190 1.00 96.00 191 VAL A O 1
ATOM 1553 N N . LEU A 1 192 ? -6.212 -4.108 -4.691 1.00 96.06 192 LEU A N 1
ATOM 1554 C CA . LEU A 1 192 ? -4.893 -3.910 -5.300 1.00 96.06 192 LEU A CA 1
ATOM 1555 C C . LEU A 1 192 ? -4.856 -4.392 -6.754 1.00 96.06 192 LEU A C 1
ATOM 1557 O O . LEU A 1 192 ? -4.327 -3.689 -7.610 1.00 96.06 192 LEU A O 1
ATOM 1561 N N . LYS A 1 193 ? -5.449 -5.558 -7.044 1.00 95.44 193 LYS A N 1
ATOM 1562 C CA . LYS A 1 193 ? -5.591 -6.062 -8.414 1.00 95.44 193 LYS A CA 1
ATOM 1563 C C . LYS A 1 193 ? -6.382 -5.081 -9.282 1.00 95.44 193 LYS A C 1
ATOM 1565 O O . LYS A 1 193 ? -5.899 -4.701 -10.340 1.00 95.44 193 LYS A O 1
ATOM 1570 N N . ASP A 1 194 ? -7.550 -4.636 -8.829 1.00 95.81 194 ASP A N 1
ATOM 1571 C CA . ASP A 1 194 ? -8.418 -3.724 -9.579 1.00 95.81 194 ASP A CA 1
ATOM 1572 C C . ASP A 1 194 ? -7.703 -2.390 -9.879 1.00 95.81 194 ASP A C 1
ATOM 1574 O O . ASP A 1 194 ? -7.821 -1.871 -10.990 1.00 95.81 194 ASP A O 1
ATOM 1578 N N . MET A 1 195 ? -6.856 -1.892 -8.969 1.00 95.75 195 MET A N 1
ATOM 1579 C CA . MET A 1 195 ? -6.055 -0.678 -9.185 1.00 95.75 195 MET A CA 1
ATOM 1580 C C . MET A 1 195 ? -5.016 -0.807 -10.308 1.00 95.75 195 MET A C 1
ATOM 1582 O O . MET A 1 195 ? -4.771 0.181 -11.001 1.00 95.75 195 MET A O 1
ATOM 1586 N N . TYR A 1 196 ? -4.441 -1.994 -10.552 1.00 94.38 196 TYR A N 1
ATOM 1587 C CA . TYR A 1 196 ? -3.549 -2.199 -11.706 1.00 94.38 196 TYR A CA 1
ATOM 1588 C C . TYR A 1 196 ? -4.271 -1.944 -13.033 1.00 94.38 196 TYR A C 1
ATOM 1590 O O . TYR A 1 196 ? -3.670 -1.427 -13.977 1.00 94.38 196 TYR A O 1
ATOM 1598 N N . PHE A 1 197 ? -5.560 -2.272 -13.120 1.00 93.62 197 PHE A N 1
ATOM 1599 C CA . PHE A 1 197 ? -6.322 -2.217 -14.369 1.00 93.62 197 PHE A CA 1
ATOM 1600 C C . PHE A 1 197 ? -7.127 -0.927 -14.508 1.00 93.62 197 PHE A C 1
ATOM 1602 O O . PHE A 1 197 ? -6.965 -0.219 -15.503 1.00 93.62 197 PHE A O 1
ATOM 1609 N N . ASN A 1 198 ? -7.916 -0.598 -13.488 1.00 94.50 198 ASN A N 1
ATOM 1610 C CA . ASN A 1 198 ? -8.867 0.514 -13.479 1.00 94.50 198 ASN A CA 1
ATOM 1611 C C . ASN A 1 198 ? -8.225 1.830 -13.012 1.00 94.50 198 ASN A C 1
ATOM 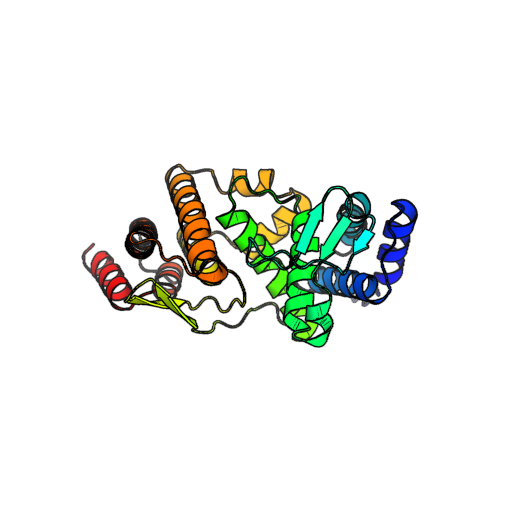1613 O O . ASN A 1 198 ? -8.747 2.915 -13.261 1.00 94.50 198 ASN A O 1
ATOM 1617 N N . GLY A 1 199 ? -7.074 1.747 -12.341 1.00 93.88 199 GLY A N 1
ATOM 1618 C CA . GLY A 1 199 ? -6.421 2.887 -11.712 1.00 93.88 199 GLY A CA 1
ATOM 1619 C C . GLY A 1 199 ? -7.053 3.290 -10.378 1.00 93.88 199 GLY A C 1
ATOM 1620 O O . GLY A 1 199 ? -8.090 2.771 -9.950 1.00 93.88 199 GLY A O 1
ATOM 1621 N N . TYR A 1 200 ? -6.388 4.230 -9.712 1.00 94.81 200 TYR A N 1
ATOM 1622 C CA . TYR A 1 200 ? -6.704 4.687 -8.363 1.00 94.81 200 TYR A CA 1
ATOM 1623 C C . TYR A 1 200 ? -8.111 5.282 -8.255 1.00 94.81 200 TYR A C 1
ATOM 1625 O O . TYR A 1 200 ? -8.939 4.753 -7.522 1.00 94.81 200 TYR A O 1
ATOM 1633 N N . GLU A 1 201 ? -8.409 6.347 -9.008 1.00 93.31 201 GLU A N 1
ATOM 1634 C CA . GLU A 1 201 ? -9.676 7.085 -8.865 1.00 93.31 201 GLU A CA 1
ATOM 1635 C C . GLU A 1 201 ? -10.900 6.189 -9.050 1.00 93.31 201 GLU A C 1
ATOM 1637 O O . GLU A 1 201 ? -11.812 6.220 -8.228 1.00 93.31 201 GLU A O 1
ATOM 1642 N N . GLN A 1 202 ? -10.916 5.368 -10.103 1.00 94.25 202 GLN A N 1
ATOM 1643 C CA . GLN A 1 202 ? -12.051 4.494 -10.379 1.00 94.25 202 GLN A CA 1
ATOM 1644 C C . GLN A 1 202 ? -12.249 3.477 -9.249 1.00 94.25 202 GLN A C 1
ATOM 1646 O O . GLN A 1 202 ? -13.343 3.379 -8.701 1.00 94.25 202 GLN A O 1
ATOM 1651 N N . THR A 1 203 ? -11.177 2.794 -8.841 1.00 94.56 203 THR A N 1
ATOM 1652 C CA . THR A 1 203 ? -11.254 1.764 -7.795 1.00 94.56 203 THR A CA 1
ATOM 1653 C C . THR A 1 203 ? -11.660 2.351 -6.439 1.00 94.56 203 THR A C 1
ATOM 1655 O O . THR A 1 203 ? -12.447 1.752 -5.710 1.00 94.56 203 THR A O 1
ATOM 1658 N N . ILE A 1 204 ? -11.156 3.539 -6.087 1.00 92.62 204 ILE A N 1
ATOM 1659 C CA . 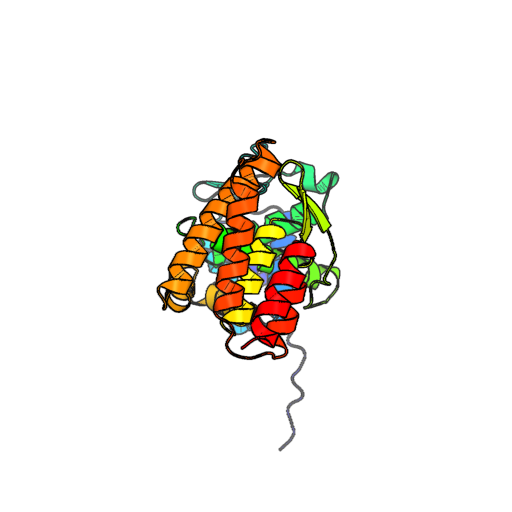ILE A 1 204 ? -11.510 4.197 -4.824 1.00 92.62 204 ILE A CA 1
ATOM 1660 C C . ILE A 1 204 ? -12.956 4.699 -4.836 1.00 92.62 204 ILE A C 1
ATOM 1662 O O . ILE A 1 204 ? -13.640 4.574 -3.822 1.00 92.62 204 ILE A O 1
ATOM 1666 N N . ASN A 1 205 ? -13.459 5.210 -5.962 1.00 91.31 205 ASN A N 1
ATOM 1667 C CA . ASN A 1 205 ? -14.857 5.633 -6.057 1.00 91.31 205 ASN A CA 1
ATOM 1668 C C . ASN A 1 205 ? -15.834 4.464 -5.832 1.00 91.31 205 ASN A C 1
ATOM 1670 O O . ASN A 1 205 ? -16.867 4.664 -5.194 1.00 91.31 205 ASN A O 1
ATOM 1674 N N . ASP A 1 206 ? -15.477 3.247 -6.256 1.00 89.31 206 ASP A N 1
ATOM 1675 C CA . ASP A 1 206 ? -16.278 2.041 -6.000 1.00 89.31 206 ASP A CA 1
ATOM 1676 C C . ASP A 1 206 ? -16.309 1.660 -4.506 1.00 89.31 206 ASP A C 1
ATOM 1678 O O . ASP A 1 206 ? -17.319 1.155 -4.002 1.00 89.31 206 ASP A O 1
ATOM 1682 N N . ILE A 1 207 ? -15.221 1.938 -3.775 1.00 87.94 207 ILE A N 1
ATOM 1683 C CA . ILE A 1 207 ? -15.130 1.754 -2.316 1.00 87.94 207 ILE A CA 1
ATOM 1684 C C . ILE A 1 207 ? -15.919 2.847 -1.575 1.00 87.94 207 ILE A C 1
ATOM 1686 O O . ILE A 1 207 ? -16.575 2.573 -0.569 1.00 87.94 207 ILE A O 1
ATOM 1690 N N . LEU A 1 208 ? -15.890 4.085 -2.074 1.00 86.56 208 LEU A N 1
ATOM 1691 C CA . LEU A 1 208 ? -16.541 5.270 -1.501 1.00 86.56 208 LEU A CA 1
ATOM 1692 C C . LEU A 1 208 ? -18.048 5.353 -1.807 1.00 86.56 208 LEU A C 1
ATOM 1694 O O . LEU A 1 208 ? -18.580 6.419 -2.127 1.00 86.56 208 LEU A O 1
ATOM 1698 N N . ASN A 1 209 ? -18.764 4.240 -1.673 1.00 84.12 209 ASN A N 1
ATOM 1699 C CA . ASN A 1 209 ? -20.189 4.159 -2.003 1.00 84.12 209 ASN A CA 1
ATOM 1700 C C . ASN A 1 209 ? -21.140 4.515 -0.838 1.00 84.12 209 ASN A C 1
ATOM 1702 O O . ASN A 1 209 ? -22.323 4.755 -1.070 1.00 84.12 209 ASN A O 1
ATOM 1706 N N . ASP A 1 210 ? -20.632 4.612 0.393 1.00 87.94 210 ASP A N 1
ATOM 1707 C CA . ASP A 1 210 ? -21.399 4.879 1.619 1.00 87.94 210 ASP A CA 1
ATOM 1708 C C . ASP A 1 210 ? -20.831 6.097 2.373 1.00 87.94 210 ASP A C 1
ATOM 1710 O O . ASP A 1 210 ? -19.616 6.306 2.444 1.00 87.94 210 ASP A O 1
ATOM 1714 N N . ASN A 1 211 ? -21.710 6.905 2.970 1.00 89.06 211 ASN A N 1
ATOM 1715 C CA . ASN A 1 211 ? -21.339 8.112 3.713 1.00 89.06 211 ASN A CA 1
ATOM 1716 C C . ASN A 1 211 ? -20.475 7.799 4.941 1.00 89.06 211 ASN A C 1
ATOM 1718 O O . ASN A 1 211 ? -19.554 8.557 5.243 1.00 89.06 211 ASN A O 1
ATOM 1722 N N . ASN A 1 212 ? -20.714 6.669 5.616 1.00 90.19 212 ASN A N 1
ATOM 1723 C CA . ASN A 1 212 ? -19.878 6.262 6.750 1.00 90.19 212 ASN A CA 1
ATOM 1724 C C . ASN A 1 212 ? -18.449 5.920 6.309 1.00 90.19 212 ASN A C 1
ATOM 1726 O O . ASN A 1 212 ? -17.490 6.230 7.012 1.00 90.19 212 ASN A O 1
ATOM 1730 N N . VAL A 1 213 ? -18.294 5.312 5.128 1.00 92.50 213 VAL A N 1
ATOM 1731 C CA . VAL A 1 213 ? -16.980 4.975 4.561 1.00 92.50 213 VAL A CA 1
ATOM 1732 C C . VAL A 1 213 ? -16.220 6.241 4.184 1.00 92.50 213 VAL A C 1
ATOM 1734 O O . VAL A 1 213 ? -15.053 6.369 4.545 1.00 92.50 213 VAL A O 1
ATOM 1737 N N . LYS A 1 214 ? -16.895 7.202 3.540 1.00 94.00 214 LYS A N 1
ATOM 1738 C CA . LYS A 1 214 ? -16.328 8.526 3.234 1.00 94.00 214 LYS A CA 1
ATOM 1739 C C . LYS A 1 214 ? -15.820 9.220 4.495 1.00 94.00 214 LYS A C 1
ATOM 1741 O O . LYS A 1 214 ? -14.659 9.604 4.547 1.00 94.00 214 LYS A O 1
ATOM 1746 N N . LEU A 1 215 ? -16.651 9.281 5.540 1.00 94.50 215 LEU A N 1
ATOM 1747 C CA . LEU A 1 215 ? -16.268 9.877 6.821 1.00 94.50 215 LEU A CA 1
ATOM 1748 C C . LEU A 1 215 ? -15.032 9.197 7.428 1.00 94.50 215 LEU A C 1
ATOM 1750 O O . LEU A 1 215 ? -14.126 9.877 7.903 1.00 94.50 215 LEU A O 1
ATOM 1754 N N . LEU A 1 216 ? -14.984 7.863 7.427 1.00 96.44 216 LEU A N 1
ATOM 1755 C CA . LEU A 1 216 ? -13.838 7.123 7.957 1.00 96.44 216 LEU A CA 1
ATOM 1756 C C . LEU A 1 216 ? -12.566 7.376 7.144 1.00 96.44 216 LEU A C 1
ATOM 1758 O O . LEU A 1 216 ? -11.491 7.477 7.728 1.00 96.44 216 LEU A O 1
ATOM 1762 N N . ILE A 1 217 ? -12.668 7.528 5.827 1.00 95.81 217 ILE A N 1
ATOM 1763 C CA . ILE A 1 217 ? -11.523 7.867 4.976 1.00 95.81 217 ILE A CA 1
ATOM 1764 C C . ILE A 1 217 ? -11.041 9.297 5.229 1.00 95.81 217 ILE A C 1
ATOM 1766 O O . ILE A 1 217 ? -9.840 9.494 5.388 1.00 95.81 217 ILE A O 1
ATOM 1770 N N . ASP A 1 218 ? -11.940 10.262 5.419 1.00 95.56 218 ASP A N 1
ATOM 1771 C CA . ASP A 1 218 ? -11.553 11.625 5.811 1.00 95.56 218 ASP A CA 1
ATOM 1772 C C . ASP A 1 218 ? -10.837 11.647 7.176 1.00 95.56 218 ASP A C 1
ATOM 1774 O O . ASP A 1 218 ? -9.909 12.427 7.409 1.00 95.56 218 ASP A O 1
ATOM 1778 N N . VAL A 1 219 ? -11.261 10.788 8.111 1.00 97.62 219 VAL A N 1
ATOM 1779 C CA . VAL A 1 219 ? -10.575 10.609 9.400 1.00 97.62 219 VAL A CA 1
ATOM 1780 C C . VAL A 1 219 ? -9.214 9.934 9.210 1.00 97.62 219 VAL A C 1
ATOM 1782 O O . VAL A 1 219 ? -8.242 10.359 9.835 1.00 97.62 219 VAL A O 1
ATOM 1785 N N . LEU A 1 220 ? -9.117 8.932 8.332 1.00 97.75 220 LEU A N 1
ATOM 1786 C CA . LEU A 1 220 ? -7.863 8.258 7.992 1.00 97.75 220 LEU A CA 1
ATOM 1787 C C . LEU A 1 220 ? -6.848 9.236 7.379 1.00 97.75 220 LEU A C 1
ATOM 1789 O O . LEU A 1 220 ? -5.680 9.205 7.757 1.00 97.75 220 LEU A O 1
ATOM 1793 N N . ASP A 1 221 ? -7.288 10.141 6.503 1.00 96.94 221 ASP A N 1
ATOM 1794 C CA . ASP A 1 221 ? -6.448 11.185 5.905 1.00 96.94 221 ASP A CA 1
ATOM 1795 C C . ASP A 1 221 ? -5.899 12.151 6.970 1.00 96.94 221 ASP A C 1
ATOM 1797 O O . ASP A 1 221 ? -4.716 12.501 6.962 1.00 96.94 221 ASP A O 1
ATOM 1801 N N . LYS A 1 222 ? -6.724 12.536 7.952 1.00 97.69 222 LYS A N 1
ATOM 1802 C CA . LYS A 1 222 ? -6.276 13.359 9.091 1.00 97.69 222 LYS A CA 1
ATOM 1803 C C . LYS A 1 222 ? -5.261 12.622 9.962 1.00 97.69 222 LYS A C 1
ATOM 1805 O O . LYS A 1 222 ? -4.224 13.196 10.298 1.00 97.69 222 LYS A O 1
ATOM 1810 N N . LEU A 1 223 ? -5.536 11.359 10.296 1.00 98.06 223 LEU A N 1
ATOM 1811 C CA . LEU A 1 223 ? -4.621 10.515 11.067 1.00 98.06 223 LEU A CA 1
ATOM 1812 C C . LEU A 1 223 ? -3.299 10.300 10.328 1.00 98.06 223 LEU A C 1
ATOM 1814 O O . LEU A 1 223 ? -2.250 10.332 10.955 1.00 98.06 223 LEU A O 1
ATOM 1818 N N . MET A 1 224 ? -3.325 10.161 9.004 1.00 96.06 224 MET A N 1
ATOM 1819 C CA . MET A 1 224 ? -2.130 10.063 8.167 1.00 96.06 224 MET A CA 1
ATOM 1820 C C . MET A 1 224 ? -1.248 11.316 8.263 1.00 96.06 224 MET A C 1
ATOM 1822 O O . MET A 1 224 ? -0.033 11.208 8.422 1.00 96.06 224 MET A O 1
ATOM 1826 N N . ILE A 1 225 ? -1.844 12.510 8.213 1.00 94.88 225 ILE A N 1
ATOM 1827 C CA . ILE A 1 225 ? -1.100 13.770 8.360 1.00 94.88 225 ILE A CA 1
ATOM 1828 C C . ILE A 1 225 ? -0.489 13.883 9.763 1.00 94.88 225 ILE A C 1
ATOM 1830 O O . ILE A 1 225 ? 0.682 14.245 9.890 1.00 94.88 225 ILE A O 1
ATOM 1834 N N . MET A 1 226 ? -1.257 13.565 10.811 1.00 96.19 226 MET A N 1
ATOM 1835 C CA . MET A 1 226 ? -0.756 13.545 12.194 1.00 96.19 226 MET A CA 1
ATOM 1836 C C . MET A 1 226 ? 0.383 12.529 12.354 1.00 96.19 226 MET A C 1
ATOM 1838 O O . MET A 1 226 ? 1.435 12.866 12.890 1.00 96.19 226 MET A O 1
ATOM 1842 N N . TYR A 1 227 ? 0.219 11.334 11.784 1.00 95.12 227 TYR A N 1
ATOM 1843 C CA . TYR A 1 227 ? 1.217 10.270 11.779 1.00 95.12 227 TYR A CA 1
ATOM 1844 C C . TYR A 1 227 ? 2.530 10.712 11.125 1.00 95.12 227 TYR A C 1
ATOM 1846 O O . TYR A 1 227 ? 3.591 10.573 11.732 1.00 95.12 227 TYR A O 1
ATOM 1854 N N . ILE A 1 228 ? 2.483 11.315 9.930 1.00 92.56 228 ILE A N 1
ATOM 1855 C CA . ILE A 1 228 ? 3.689 11.841 9.268 1.00 92.56 228 ILE A CA 1
ATOM 1856 C C . ILE A 1 228 ? 4.365 12.905 10.140 1.00 92.56 228 ILE A C 1
ATOM 1858 O O . ILE A 1 228 ? 5.578 12.842 10.343 1.00 92.56 228 ILE A O 1
ATOM 1862 N N . LYS A 1 229 ? 3.606 13.863 10.690 1.00 92.81 229 LYS A N 1
ATOM 1863 C CA . LYS A 1 229 ? 4.162 14.898 11.578 1.00 92.81 229 LYS A CA 1
ATOM 1864 C C . LYS A 1 229 ? 4.837 14.292 12.808 1.00 92.81 229 LYS A C 1
ATOM 1866 O O . LYS A 1 229 ? 5.929 14.722 13.178 1.00 92.81 229 LYS A O 1
ATOM 1871 N N . ARG A 1 230 ? 4.239 13.263 13.408 1.00 93.50 230 ARG A N 1
ATOM 1872 C CA . ARG A 1 230 ? 4.797 12.576 14.575 1.00 93.50 230 ARG A CA 1
ATOM 1873 C C . ARG A 1 230 ? 6.088 11.832 14.243 1.00 93.50 230 ARG A C 1
ATOM 1875 O O . ARG A 1 230 ? 7.055 11.945 14.991 1.00 93.50 230 ARG A O 1
ATOM 1882 N N . ILE A 1 231 ? 6.120 11.096 13.133 1.00 90.94 231 ILE A N 1
ATOM 1883 C CA . ILE A 1 231 ? 7.266 10.251 12.771 1.00 90.94 231 ILE A CA 1
ATOM 1884 C C . ILE A 1 231 ? 8.428 11.062 12.186 1.00 90.94 231 ILE A C 1
ATOM 18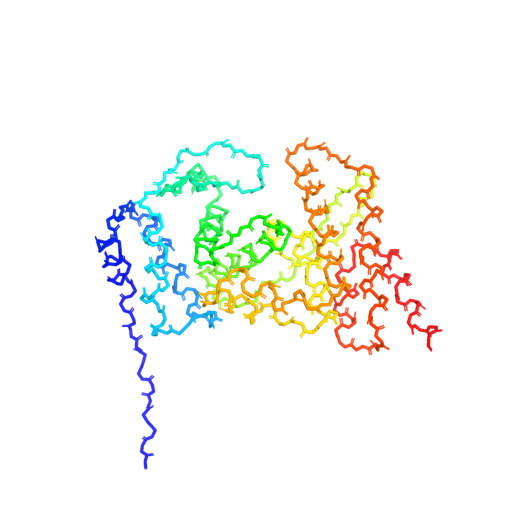86 O O . ILE A 1 231 ? 9.570 10.838 12.575 1.00 90.94 231 ILE A O 1
ATOM 1890 N N . ILE A 1 232 ? 8.147 12.004 11.283 1.00 88.69 232 ILE A N 1
ATOM 1891 C CA . ILE A 1 232 ? 9.173 12.739 10.526 1.00 88.69 232 ILE A CA 1
ATOM 1892 C C . ILE A 1 232 ? 9.530 14.072 11.182 1.00 88.69 232 ILE A C 1
ATOM 1894 O O . ILE A 1 232 ? 10.699 14.433 11.258 1.00 88.69 232 ILE A O 1
ATOM 1898 N N . MET A 1 233 ? 8.531 14.817 11.661 1.00 89.38 233 MET A N 1
ATOM 1899 C CA . MET A 1 233 ? 8.749 16.147 12.244 1.00 89.38 233 MET A CA 1
ATOM 1900 C C . MET A 1 233 ? 8.894 16.104 13.769 1.00 89.38 233 MET A C 1
ATOM 1902 O O . MET A 1 233 ? 9.113 17.145 14.384 1.00 89.38 233 MET A O 1
ATOM 1906 N N . HIS A 1 234 ? 8.740 14.925 14.384 1.00 91.12 234 HIS A N 1
ATOM 1907 C CA . HIS A 1 234 ? 8.712 14.731 15.836 1.00 91.12 234 HIS A CA 1
ATOM 1908 C C . HIS A 1 234 ? 7.689 15.631 16.552 1.00 91.12 234 HIS A C 1
ATOM 1910 O O . HIS A 1 234 ? 7.883 16.044 17.695 1.00 91.12 234 HIS A O 1
ATOM 1916 N N . GLN A 1 235 ? 6.576 15.926 15.874 1.00 93.88 235 GLN A N 1
ATOM 1917 C CA . GLN A 1 235 ? 5.489 16.766 16.374 1.00 93.88 235 GLN A CA 1
ATOM 1918 C C . GLN A 1 235 ? 4.241 15.918 16.595 1.00 93.88 235 GLN A C 1
ATOM 1920 O O . GLN A 1 235 ? 3.577 15.519 15.641 1.00 93.88 235 GLN A O 1
ATOM 1925 N N . THR A 1 236 ? 3.921 15.651 17.861 1.00 94.50 236 THR A N 1
ATOM 1926 C CA . THR A 1 236 ? 2.698 14.926 18.232 1.00 94.50 236 THR A CA 1
ATOM 1927 C C . THR A 1 236 ? 1.519 15.892 18.304 1.00 94.50 236 THR A C 1
ATOM 1929 O O . THR A 1 236 ? 1.602 16.912 18.990 1.00 94.50 236 THR A O 1
ATOM 1932 N N . ASP A 1 237 ? 0.413 15.561 17.635 1.00 95.38 237 ASP A N 1
ATOM 1933 C CA . ASP A 1 237 ? -0.840 16.302 17.790 1.00 95.38 237 ASP A CA 1
ATOM 1934 C C . ASP A 1 237 ? -1.553 15.852 19.080 1.00 95.38 237 ASP A C 1
ATOM 1936 O O . ASP A 1 237 ? -1.750 14.648 19.276 1.00 95.38 237 ASP A O 1
ATOM 1940 N N . PRO A 1 238 ? -1.977 16.776 19.963 1.00 94.44 238 PRO A N 1
ATOM 1941 C CA . PRO A 1 238 ? -2.631 16.418 21.223 1.00 94.44 238 PRO A CA 1
ATOM 1942 C C . PRO A 1 238 ? -3.946 15.643 21.037 1.00 94.44 238 PRO A C 1
ATOM 1944 O O . PRO A 1 238 ? -4.396 14.975 21.967 1.00 94.44 238 PRO A O 1
ATOM 1947 N N . ASN A 1 239 ? -4.565 15.705 19.855 1.00 96.62 239 ASN A N 1
ATOM 1948 C CA . ASN A 1 239 ? -5.814 15.014 19.548 1.00 96.62 239 ASN A CA 1
ATOM 1949 C C . ASN A 1 239 ? -5.623 13.713 18.755 1.00 96.62 239 ASN A C 1
ATOM 1951 O O . ASN A 1 239 ? -6.623 13.042 18.495 1.00 96.62 239 ASN A O 1
ATOM 1955 N N . GLU A 1 240 ? -4.395 13.334 18.374 1.00 97.69 240 GLU A N 1
ATOM 1956 C CA . GLU A 1 240 ? -4.141 12.145 17.540 1.00 97.69 240 GLU A CA 1
ATOM 1957 C C . GLU A 1 240 ? -4.716 10.880 18.187 1.00 97.69 240 GLU A C 1
ATOM 1959 O O . GLU A 1 240 ? -5.491 10.161 17.557 1.00 97.69 240 GLU A O 1
ATOM 1964 N N . MET A 1 241 ? -4.429 10.660 19.475 1.00 97.31 241 MET A N 1
ATOM 1965 C CA . MET A 1 241 ? -4.925 9.495 20.217 1.00 97.31 241 MET A CA 1
ATOM 1966 C C . MET A 1 241 ? -6.457 9.486 20.323 1.00 97.31 241 MET A C 1
ATOM 1968 O O . MET A 1 241 ? -7.102 8.464 20.109 1.00 97.31 241 MET A O 1
ATOM 1972 N N . VAL A 1 242 ? -7.062 10.646 20.594 1.00 97.25 242 VAL A N 1
ATOM 1973 C CA . VAL A 1 242 ? -8.524 10.779 20.695 1.00 97.25 242 VAL A CA 1
ATOM 1974 C C . VAL A 1 242 ? -9.194 10.488 19.352 1.00 97.25 242 VAL A C 1
ATOM 1976 O O . VAL A 1 242 ? -10.264 9.879 19.307 1.00 97.25 242 VAL A O 1
ATOM 1979 N N . LEU A 1 243 ? -8.596 10.943 18.249 1.00 98.12 243 LEU A N 1
ATOM 1980 C CA . LEU A 1 243 ? -9.110 10.700 16.906 1.00 98.12 243 LEU A CA 1
ATOM 1981 C C . LEU A 1 243 ? -8.948 9.230 16.499 1.00 98.12 243 LEU A C 1
ATOM 1983 O O . LEU A 1 243 ? -9.873 8.667 15.913 1.00 98.12 243 LEU A O 1
ATOM 1987 N N . LEU A 1 244 ? -7.819 8.612 16.857 1.00 98.31 244 LEU A N 1
ATOM 1988 C CA . LEU A 1 244 ? -7.555 7.187 16.669 1.00 98.31 244 LEU A CA 1
ATOM 1989 C C . LEU A 1 244 ? -8.615 6.338 17.379 1.00 98.31 244 LEU A C 1
ATOM 1991 O O . LEU A 1 244 ? -9.294 5.547 16.727 1.00 98.31 244 LEU A O 1
ATOM 1995 N N . ASP A 1 245 ? -8.835 6.560 18.676 1.00 97.88 245 ASP A N 1
ATOM 1996 C CA . ASP A 1 245 ? -9.839 5.814 19.439 1.00 97.88 245 ASP A CA 1
ATOM 1997 C C . ASP A 1 245 ? -11.239 5.988 18.837 1.00 97.88 245 ASP A C 1
ATOM 1999 O O . ASP A 1 245 ? -11.974 5.015 18.661 1.00 97.88 245 ASP A O 1
ATOM 2003 N N . LYS A 1 246 ? -11.608 7.218 18.451 1.00 97.25 246 LYS A N 1
ATOM 2004 C CA . LYS A 1 246 ? -12.895 7.494 17.789 1.00 97.25 246 LYS A CA 1
ATOM 2005 C C . LYS A 1 246 ? -13.048 6.726 16.480 1.00 97.25 246 LYS A C 1
ATOM 2007 O O . LYS A 1 246 ? -14.116 6.167 16.250 1.00 97.25 246 LYS A O 1
ATOM 2012 N N . TYR A 1 247 ? -12.010 6.674 15.646 1.00 98.31 247 TYR A N 1
ATOM 2013 C CA . TYR A 1 247 ? -12.029 5.908 14.399 1.00 98.31 247 TYR A CA 1
ATOM 2014 C C . TYR A 1 247 ? -12.335 4.428 14.663 1.00 98.31 247 TYR A C 1
ATOM 2016 O O . TYR A 1 247 ? -13.248 3.860 14.062 1.00 98.31 247 TYR A O 1
ATOM 2024 N N . GLN A 1 248 ? -11.624 3.818 15.615 1.00 98.00 248 GLN A N 1
ATOM 2025 C CA . GLN A 1 248 ? -11.792 2.400 15.939 1.00 98.00 248 GLN A CA 1
ATOM 2026 C C . GLN A 1 248 ? -13.156 2.115 16.592 1.00 98.00 248 GLN A C 1
ATOM 2028 O O . GLN A 1 248 ? -13.773 1.094 16.293 1.00 98.00 248 GLN A O 1
ATOM 2033 N N . ILE A 1 249 ? -13.680 3.033 17.414 1.00 96.56 249 ILE A N 1
ATOM 2034 C CA . ILE A 1 249 ? -15.036 2.936 17.983 1.00 96.56 249 ILE A CA 1
ATOM 2035 C C . ILE A 1 249 ? -16.103 2.994 16.884 1.00 96.56 249 ILE A C 1
ATOM 2037 O O . ILE A 1 249 ? -17.035 2.194 16.906 1.00 96.56 249 ILE A O 1
ATOM 2041 N N . ILE A 1 250 ? -15.977 3.905 15.913 1.00 95.94 250 ILE A N 1
ATOM 2042 C CA . ILE A 1 250 ? -16.938 4.004 14.804 1.00 95.94 250 ILE A CA 1
ATOM 2043 C C . ILE A 1 250 ? -16.955 2.697 14.003 1.00 95.94 250 ILE A C 1
ATOM 2045 O O . ILE A 1 250 ? -18.032 2.186 13.711 1.00 95.94 250 ILE A O 1
ATOM 2049 N N . ILE A 1 251 ? -15.787 2.117 13.701 1.00 96.75 251 ILE A N 1
ATOM 2050 C CA . ILE A 1 251 ? -15.714 0.820 13.012 1.00 96.75 251 ILE A CA 1
ATOM 2051 C C . ILE A 1 251 ? -16.366 -0.289 13.840 1.00 96.75 251 ILE A C 1
ATOM 2053 O O . ILE A 1 251 ? -17.137 -1.077 13.292 1.00 96.75 251 ILE A O 1
ATOM 2057 N N . ASN A 1 252 ? -16.087 -0.344 15.145 1.00 95.94 252 ASN A N 1
ATOM 2058 C CA . ASN A 1 252 ? -16.705 -1.314 16.047 1.00 95.94 252 ASN A CA 1
ATOM 2059 C C . ASN A 1 252 ? -18.239 -1.240 15.992 1.00 95.94 252 ASN A C 1
ATOM 2061 O O . ASN A 1 252 ? -18.917 -2.262 15.943 1.00 95.94 252 ASN A O 1
ATOM 2065 N N . ASP A 1 253 ? -18.785 -0.027 15.954 1.00 93.12 253 ASP A N 1
ATOM 2066 C CA . ASP A 1 253 ? -20.228 0.216 15.967 1.00 93.12 253 ASP A CA 1
ATOM 2067 C C . ASP A 1 253 ? -20.936 -0.190 14.671 1.00 93.12 253 ASP A C 1
ATOM 2069 O O . ASP A 1 253 ? -22.158 -0.351 14.664 1.00 93.12 253 ASP A O 1
ATOM 2073 N N . MET A 1 254 ? -20.176 -0.398 13.597 1.00 92.94 254 MET A N 1
ATOM 2074 C CA . MET A 1 254 ? -20.681 -0.884 12.315 1.00 92.94 254 MET A CA 1
ATOM 2075 C C . MET A 1 254 ? -20.815 -2.412 12.264 1.00 92.94 254 MET A C 1
ATOM 2077 O O . MET A 1 254 ? -21.499 -2.921 11.376 1.00 92.94 254 MET A O 1
ATOM 2081 N N . PHE A 1 255 ? -20.206 -3.152 13.197 1.00 92.75 255 PHE A N 1
ATOM 2082 C CA . PHE A 1 255 ? -20.416 -4.595 13.295 1.00 92.75 255 PHE A CA 1
ATOM 2083 C C . PHE A 1 255 ? -21.793 -4.905 13.886 1.00 92.75 255 PHE A C 1
ATOM 2085 O O . PHE A 1 255 ? -22.186 -4.386 14.932 1.00 92.75 255 PHE A O 1
ATOM 2092 N N . THR A 1 256 ? -22.519 -5.800 13.218 1.00 88.06 256 THR A N 1
ATOM 2093 C CA . THR A 1 256 ? -23.829 -6.283 13.678 1.00 88.06 256 THR A CA 1
ATOM 2094 C C . THR A 1 256 ? -23.754 -7.645 14.357 1.00 88.06 256 THR A C 1
ATOM 2096 O O . THR A 1 256 ? -24.655 -7.974 15.114 1.00 88.06 256 THR A O 1
ATOM 2099 N N . ASN A 1 257 ? -22.701 -8.427 14.091 1.00 87.12 257 ASN A N 1
ATOM 2100 C CA . ASN A 1 257 ? -22.540 -9.803 14.561 1.00 87.12 257 ASN A CA 1
ATOM 2101 C C . ASN A 1 257 ? -21.104 -10.054 15.042 1.00 87.12 257 ASN A C 1
ATOM 2103 O O . ASN A 1 257 ? -20.156 -9.484 14.500 1.00 87.12 257 ASN A O 1
ATOM 2107 N N . ILE A 1 258 ? -20.954 -10.974 15.996 1.00 90.44 258 ILE A N 1
ATOM 2108 C CA . ILE A 1 258 ? -19.661 -11.501 16.448 1.00 90.44 258 ILE A CA 1
ATOM 2109 C C . ILE A 1 258 ? -19.279 -12.671 15.526 1.00 90.44 258 ILE A C 1
ATOM 2111 O O . ILE A 1 258 ? -19.748 -13.794 15.702 1.00 90.44 258 ILE A O 1
ATOM 2115 N N . ASP A 1 259 ? -18.459 -12.399 14.509 1.00 91.69 259 ASP A N 1
ATOM 2116 C CA . ASP A 1 259 ? -17.931 -13.390 13.564 1.00 91.69 259 ASP A CA 1
ATOM 2117 C C . ASP A 1 259 ? -16.389 -13.330 13.471 1.00 91.69 259 ASP A C 1
ATOM 2119 O O . ASP A 1 259 ? -15.723 -12.595 14.204 1.00 91.69 259 ASP A O 1
ATOM 2123 N N . GLN A 1 260 ? -15.792 -14.116 12.568 1.00 93.38 260 GLN A N 1
ATOM 2124 C CA . GLN A 1 260 ? -14.338 -14.116 12.353 1.00 93.38 260 GLN A CA 1
ATOM 2125 C C . GLN A 1 260 ? -13.786 -12.734 11.963 1.00 93.38 260 GLN A C 1
ATOM 2127 O O . GLN A 1 260 ? -12.673 -12.394 12.362 1.00 93.38 260 GLN A O 1
ATOM 2132 N N . ASN A 1 261 ? -14.554 -11.925 11.224 1.00 94.62 261 ASN A N 1
ATOM 2133 C CA . ASN A 1 261 ? -14.140 -10.569 10.866 1.00 94.62 261 ASN A CA 1
ATOM 2134 C C . ASN A 1 261 ? -14.143 -9.670 12.100 1.00 94.62 261 ASN A C 1
ATOM 2136 O O . ASN A 1 261 ? -13.215 -8.888 12.280 1.00 94.62 261 ASN A O 1
ATOM 2140 N N . TYR A 1 262 ? -15.132 -9.811 12.982 1.00 95.75 262 TYR A N 1
ATOM 2141 C CA . TYR A 1 262 ? -15.141 -9.069 14.239 1.00 95.75 262 TYR A CA 1
ATOM 2142 C C . TYR A 1 262 ? -13.913 -9.393 15.105 1.00 95.75 262 TYR A C 1
ATOM 2144 O O . TYR A 1 262 ? -13.217 -8.482 15.554 1.00 95.75 262 TYR A O 1
ATOM 2152 N N . PHE A 1 263 ? -13.563 -10.674 15.264 1.00 94.50 263 PHE A N 1
ATOM 2153 C CA . PHE A 1 263 ? -12.350 -11.056 16.000 1.00 94.50 263 PHE A CA 1
ATOM 2154 C C . PHE A 1 263 ? -11.066 -10.540 15.336 1.00 94.50 263 PHE A C 1
ATOM 2156 O O . PHE A 1 263 ? -10.167 -10.058 16.031 1.00 94.50 263 PHE A O 1
ATOM 2163 N N . ALA A 1 264 ? -10.985 -10.584 14.003 1.00 94.62 264 ALA A N 1
ATOM 2164 C CA . ALA A 1 264 ? -9.861 -10.019 13.259 1.00 94.62 264 ALA A CA 1
ATOM 2165 C C . ALA A 1 264 ? -9.752 -8.496 13.452 1.00 94.62 264 ALA A C 1
ATOM 2167 O O . ALA A 1 264 ? -8.653 -7.977 13.644 1.00 94.62 264 ALA A O 1
ATOM 2168 N N . PHE A 1 265 ? -10.880 -7.782 13.470 1.00 96.75 265 PHE A N 1
ATOM 2169 C CA . PHE A 1 265 ? -10.932 -6.360 13.803 1.00 96.75 265 PHE A CA 1
ATOM 2170 C C . PHE A 1 265 ? -10.434 -6.098 15.232 1.00 96.75 265 PHE A C 1
ATOM 2172 O O . PHE A 1 265 ? -9.539 -5.273 15.416 1.00 96.75 265 PHE A O 1
ATOM 2179 N N . CYS A 1 266 ? -10.936 -6.832 16.232 1.00 95.62 266 CYS A N 1
ATOM 2180 C CA . CYS A 1 266 ? -10.511 -6.674 17.625 1.00 95.62 266 CYS A CA 1
ATOM 2181 C C . CYS A 1 266 ? -9.005 -6.899 17.810 1.00 95.62 266 CYS A C 1
ATOM 2183 O O . CYS A 1 266 ? -8.373 -6.192 18.594 1.00 95.62 266 CYS A O 1
ATOM 2185 N N . ALA A 1 267 ? -8.406 -7.838 17.071 1.00 94.12 267 ALA A N 1
ATOM 2186 C CA . ALA A 1 267 ? -6.963 -8.080 17.104 1.00 94.12 267 ALA A CA 1
ATOM 2187 C C . ALA A 1 267 ? -6.134 -6.876 16.608 1.00 94.12 267 ALA A C 1
ATOM 2189 O O . ALA A 1 267 ? -4.994 -6.685 17.040 1.00 94.12 267 ALA A O 1
ATOM 2190 N N . LEU A 1 268 ? -6.706 -6.037 15.741 1.00 96.12 268 LEU A N 1
ATOM 2191 C CA . LEU A 1 268 ? -6.070 -4.820 15.230 1.00 96.12 268 LEU A CA 1
ATOM 2192 C C . LEU A 1 268 ? -6.323 -3.583 16.109 1.00 96.12 268 LEU A C 1
ATOM 2194 O O . LEU A 1 268 ? -5.762 -2.521 15.823 1.00 96.12 268 LEU A O 1
ATOM 2198 N N . ILE A 1 269 ? -7.121 -3.691 17.181 1.00 97.44 269 ILE A N 1
ATOM 2199 C CA . ILE A 1 269 ? -7.336 -2.572 18.104 1.00 97.44 269 ILE A CA 1
ATOM 2200 C C . ILE A 1 269 ? -6.020 -2.191 18.788 1.00 97.44 269 ILE A C 1
ATOM 2202 O O . ILE A 1 269 ? -5.285 -3.050 19.279 1.00 97.44 269 ILE A O 1
ATOM 2206 N N . THR A 1 270 ? -5.711 -0.893 18.783 1.00 97.19 270 THR A N 1
ATOM 2207 C CA . THR A 1 270 ? -4.361 -0.398 19.081 1.00 97.19 270 THR A CA 1
ATOM 2208 C C . THR A 1 270 ? -4.039 -0.341 20.570 1.00 97.19 270 THR A C 1
ATOM 2210 O O . THR A 1 270 ? -2.868 -0.266 20.936 1.00 97.19 270 THR A O 1
ATOM 2213 N N . THR A 1 271 ? -5.048 -0.432 21.437 1.00 96.44 271 THR A N 1
ATOM 2214 C CA . THR A 1 271 ? -4.882 -0.478 22.892 1.00 96.44 271 THR A CA 1
ATOM 2215 C C . THR A 1 271 ? -5.752 -1.558 23.520 1.00 96.44 271 THR A C 1
ATOM 2217 O O . THR A 1 271 ? -6.844 -1.872 23.041 1.00 96.44 271 THR A O 1
ATOM 2220 N N . ASP A 1 272 ? -5.271 -2.123 24.622 1.00 93.75 272 ASP A N 1
ATOM 2221 C CA . ASP A 1 272 ? -5.983 -3.179 25.343 1.00 93.75 272 ASP A CA 1
ATOM 2222 C C . ASP A 1 272 ? -7.251 -2.643 26.008 1.00 93.75 272 ASP A C 1
ATOM 2224 O O . ASP A 1 272 ? -8.309 -3.255 25.895 1.00 93.75 272 ASP A O 1
ATOM 2228 N N . GLU A 1 273 ? -7.172 -1.440 26.582 1.00 94.62 273 GLU A N 1
ATOM 2229 C CA . GLU A 1 273 ? -8.313 -0.739 27.175 1.00 94.62 273 GLU A CA 1
ATOM 2230 C C . GLU A 1 273 ? -9.451 -0.542 26.159 1.00 94.62 273 GLU A C 1
ATOM 2232 O O . GLU A 1 273 ? -10.611 -0.860 26.440 1.00 94.62 273 GLU A O 1
ATOM 2237 N N . LEU A 1 274 ? -9.134 -0.070 24.945 1.00 96.06 274 LEU A N 1
ATOM 2238 C CA . LEU A 1 274 ? -10.149 0.103 23.910 1.00 96.06 274 LEU A CA 1
ATOM 2239 C C . LEU A 1 274 ? -10.683 -1.241 23.413 1.00 96.06 274 LEU A C 1
ATOM 2241 O O . LEU A 1 274 ? -11.882 -1.377 23.170 1.00 96.06 274 LEU A O 1
ATOM 2245 N N . ARG A 1 275 ? -9.811 -2.242 23.281 1.00 95.12 275 ARG A N 1
ATOM 2246 C CA . ARG A 1 275 ? -10.191 -3.586 22.841 1.00 95.12 275 ARG A CA 1
ATOM 2247 C C . ARG A 1 275 ? -11.204 -4.214 23.793 1.00 95.12 275 ARG A C 1
ATOM 2249 O O . ARG A 1 275 ? -12.246 -4.678 23.337 1.00 95.12 275 ARG A O 1
ATOM 2256 N N . GLU A 1 276 ? -10.952 -4.150 25.098 1.00 93.94 276 GLU A N 1
ATOM 2257 C CA . GLU A 1 276 ? -11.891 -4.614 26.124 1.00 93.94 276 GLU A CA 1
ATOM 2258 C C . GLU A 1 276 ? -13.221 -3.854 26.076 1.00 93.94 276 GLU A C 1
ATOM 2260 O O . GLU A 1 276 ? -14.293 -4.457 26.164 1.00 93.94 276 GLU A O 1
ATOM 2265 N N . LYS A 1 277 ? -13.169 -2.527 25.905 1.00 93.38 277 LYS A N 1
ATOM 2266 C CA . LYS A 1 277 ? -14.367 -1.685 25.794 1.00 93.38 277 LYS A CA 1
ATOM 2267 C C . LYS A 1 277 ? -15.227 -2.059 24.582 1.00 93.38 277 LYS A C 1
ATOM 2269 O O . LYS A 1 277 ? -16.450 -2.124 24.705 1.00 93.38 277 LYS A O 1
ATOM 2274 N N . CYS A 1 278 ? -14.604 -2.310 23.433 1.00 92.44 278 CYS A N 1
ATOM 2275 C CA . CYS A 1 278 ? -15.284 -2.739 22.211 1.00 92.44 278 CYS A CA 1
ATOM 2276 C C . CYS A 1 278 ? -15.937 -4.119 22.383 1.00 92.44 278 CYS A C 1
ATOM 2278 O O . CYS A 1 278 ? -17.124 -4.267 22.092 1.00 92.44 278 CYS A O 1
ATOM 2280 N N . MET A 1 279 ? -15.210 -5.089 22.952 1.00 89.56 279 MET A N 1
ATOM 2281 C CA . MET A 1 279 ? -15.723 -6.446 23.189 1.00 89.56 279 MET A CA 1
ATOM 2282 C C . MET A 1 279 ? -16.953 -6.461 24.107 1.00 89.56 279 MET A C 1
ATOM 2284 O O . MET A 1 279 ? -17.978 -7.030 23.733 1.00 89.56 279 MET A O 1
ATOM 2288 N N . LYS A 1 280 ? -16.917 -5.730 25.230 1.00 86.69 280 LYS A N 1
ATOM 2289 C CA . LYS A 1 280 ? -18.052 -5.639 26.170 1.00 86.69 280 LYS A CA 1
ATOM 2290 C C . LYS A 1 280 ? -19.319 -5.048 25.546 1.00 86.69 280 LYS A C 1
ATOM 2292 O O . LYS A 1 280 ? -20.424 -5.336 25.999 1.00 86.69 280 LYS A O 1
ATOM 2297 N N . LYS A 1 281 ? -19.202 -4.183 24.534 1.00 75.19 281 LYS A N 1
ATOM 2298 C CA . LYS A 1 281 ? -20.365 -3.514 23.925 1.00 75.19 281 LYS A CA 1
ATOM 2299 C C . LYS A 1 281 ? -21.240 -4.475 23.117 1.00 75.19 281 LYS A C 1
ATOM 2301 O O . LYS A 1 281 ? -22.451 -4.284 23.083 1.00 75.19 281 LYS A O 1
ATOM 2306 N N . LEU A 1 282 ? -20.642 -5.471 22.467 1.00 69.06 282 LEU A N 1
ATOM 2307 C CA . LEU A 1 282 ? -21.369 -6.441 21.643 1.00 69.06 282 LEU A CA 1
ATOM 2308 C C . LEU A 1 282 ? -21.883 -7.641 22.444 1.00 69.06 282 LEU A C 1
ATOM 2310 O O . LEU A 1 282 ? -22.870 -8.233 22.039 1.00 69.06 282 LEU A O 1
ATOM 2314 N N . GLU A 1 283 ? -21.292 -7.941 23.602 1.00 66.12 283 GLU A N 1
ATOM 2315 C CA . GLU A 1 283 ? -21.840 -8.921 24.558 1.00 66.12 283 GLU A CA 1
ATOM 2316 C C . GLU A 1 283 ? -23.142 -8.443 25.227 1.00 66.12 283 GLU A C 1
ATOM 2318 O O . GLU A 1 283 ? -23.929 -9.255 25.700 1.00 66.12 283 GLU A O 1
ATOM 2323 N N . ASN A 1 284 ? -23.370 -7.124 25.265 1.00 58.56 284 ASN A N 1
ATOM 2324 C CA . ASN A 1 284 ? -24.543 -6.492 25.880 1.00 58.56 284 ASN A CA 1
ATOM 2325 C C . ASN A 1 284 ? -25.638 -6.085 24.868 1.00 58.56 284 ASN A C 1
ATOM 2327 O O . ASN A 1 284 ? -26.571 -5.373 25.247 1.00 58.56 284 ASN A O 1
ATOM 2331 N N . LYS A 1 285 ? -25.511 -6.471 23.592 1.00 56.69 285 LYS A N 1
ATOM 2332 C CA . LYS A 1 285 ? -26.538 -6.294 22.550 1.00 56.69 285 LYS A CA 1
ATOM 2333 C C . LYS A 1 285 ? -27.252 -7.612 22.287 1.00 56.69 285 LYS A C 1
ATOM 2335 O O . LYS A 1 285 ? -28.479 -7.545 22.064 1.00 56.69 285 LYS A O 1
#

Sequence (285 aa):
MEEQESRDIKIPIKAIVEHAMTSNGAKYEEDEFNLLRKYFIACLNLGFMEPKDLVPMVNKFAEVIKFIVLNYNNINKMDYYAINGSVLYINGRLKEENPSFYEINFYKAVTEVVFRANDKHIGLSNALTNMAAEKIYNMDTNGSRIIMPTTKEEKIGDKTIQIRAGYSNYNLIISLLKQLFICKRINENKVLKDMYFNGYEQTINDILNDNNVKLLIDVLDKLMIMYIKRIIMHQTDPNEMVLLDKYQIIINDMFTNIDQNYFAFCALITTDELREKCMKKLENK